Protein AF-A0A378QVP8-F1 (afdb_monomer)

Sequence (209 aa):
MTVQIIPVNDDKAPVFDHKGIFKKIALRSVLIPIPLALLIWLISGRREFFSWYFLFMFLVFVINTWLVKTKMILSKGRNMVQPIHDYYKQQIVAQVFHVDYESPGILIDDTAKKIAFTIDPERKPQYMICDYGDIQGWKLYQKDVIQRRDYHINFDTGRVTGGNYVEMTANAVTVFINYAPQPRHGFWVSHEHEAEMWSARLNSLLNGQ

Secondary structure (DSSP, 8-state):
---EEEE---TTS----HHHHHHHHHHHHHHTHHHHHHHHHHHTTTS-HHHHHHHHHHHHHHHHHHHHHHHHHHT-HHHHHHHHHHHHHHHHHTTT---SEEETTEEEETTTTEEEE-S-TT--SEEEEEEGGGEEEEEEE-S--EEEEEEEE-TTT--EEEEEEEEE---EEEEEES-TTS-EEEEE-SSHHHHHHHHHHHHHHHH--

Nearest PDB structures (foldseek):
  8jqh-assembly1_A  TM=7.204E-01  e=8.614E-01  Homo sapiens
  7qtt-assembly1_a  TM=3.387E-01  e=8.541E+00  Homo sapiens

Mean predicted aligned error: 13.13 Å

Structure (mmCIF, N/CA/C/O backbone):
data_AF-A0A378QVP8-F1
#
_entry.id   AF-A0A378QVP8-F1
#
loop_
_atom_site.group_PDB
_atom_site.id
_atom_site.type_symbol
_atom_site.label_atom_id
_atom_site.label_alt_id
_atom_site.label_comp_id
_atom_site.label_asym_id
_atom_site.label_entity_id
_atom_site.label_seq_id
_atom_site.pdbx_PDB_ins_code
_atom_site.Cartn_x
_atom_site.Cartn_y
_atom_site.Cartn_z
_atom_site.occupancy
_atom_site.B_iso_or_equiv
_atom_site.auth_seq_id
_atom_site.auth_comp_id
_atom_site.auth_asym_id
_atom_site.auth_atom_id
_atom_site.pdbx_PDB_model_num
ATOM 1 N N . MET A 1 1 ? -5.511 2.017 25.392 1.00 60.16 1 MET A N 1
ATOM 2 C 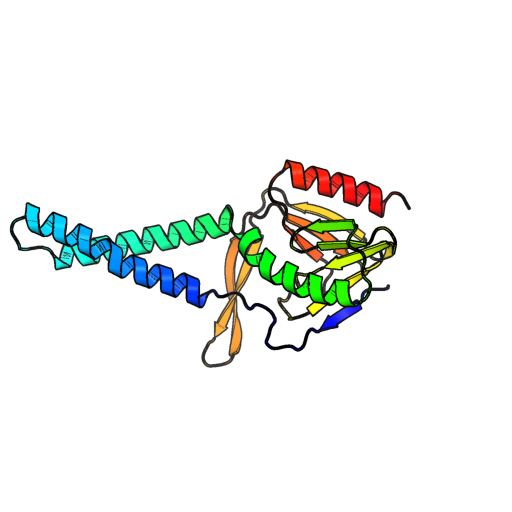CA . MET A 1 1 ? -4.436 1.888 24.397 1.00 60.16 1 MET A CA 1
ATOM 3 C C . MET A 1 1 ? -4.306 0.419 24.053 1.00 60.16 1 MET A C 1
ATOM 5 O O . MET A 1 1 ? -3.895 -0.355 24.909 1.00 60.16 1 MET A O 1
ATOM 9 N N . THR A 1 2 ? -4.757 0.038 22.864 1.00 82.06 2 THR A N 1
ATOM 10 C CA . THR A 1 2 ? -4.911 -1.361 22.411 1.00 82.06 2 THR A CA 1
ATOM 11 C C . THR A 1 2 ? -4.005 -1.715 21.237 1.00 82.06 2 THR A C 1
ATOM 13 O O . THR A 1 2 ? -4.115 -2.796 20.672 1.00 82.06 2 THR A O 1
ATOM 16 N N . VAL A 1 3 ? -3.084 -0.816 20.889 1.00 84.19 3 VAL A N 1
ATOM 17 C CA . VAL A 1 3 ? -2.156 -0.973 19.770 1.00 84.19 3 VAL A CA 1
ATOM 18 C C . VAL A 1 3 ? -1.289 -2.221 19.940 1.00 84.19 3 VAL A C 1
ATOM 20 O O . VAL A 1 3 ? -0.516 -2.339 20.891 1.00 84.19 3 VAL A O 1
ATOM 23 N N . GLN A 1 4 ? -1.399 -3.134 18.980 1.00 87.12 4 GLN A N 1
ATOM 24 C CA . GLN A 1 4 ? -0.616 -4.358 18.875 1.00 87.12 4 GLN A CA 1
ATOM 25 C C . GLN A 1 4 ? 0.319 -4.247 17.677 1.00 87.12 4 GLN A C 1
ATOM 27 O O . GLN A 1 4 ? -0.131 -3.996 16.561 1.00 87.12 4 GLN A O 1
ATOM 32 N N . ILE A 1 5 ? 1.615 -4.461 17.901 1.00 84.50 5 ILE A N 1
ATOM 33 C CA . ILE A 1 5 ? 2.611 -4.597 16.835 1.00 84.50 5 ILE A CA 1
ATOM 34 C C . ILE A 1 5 ? 2.982 -6.065 16.753 1.00 84.50 5 ILE A C 1
ATOM 36 O O . ILE A 1 5 ? 3.479 -6.635 17.726 1.00 84.50 5 ILE A O 1
ATOM 40 N N . ILE A 1 6 ? 2.747 -6.667 15.593 1.00 85.06 6 ILE A N 1
ATOM 41 C CA . ILE A 1 6 ? 2.990 -8.087 15.378 1.00 85.06 6 ILE A CA 1
ATOM 42 C C . ILE A 1 6 ? 4.153 -8.224 14.394 1.00 85.06 6 ILE A C 1
ATOM 44 O O . ILE A 1 6 ? 3.988 -7.927 13.205 1.00 85.06 6 ILE A O 1
ATOM 48 N N . PRO A 1 7 ? 5.346 -8.632 14.868 1.00 80.88 7 PRO A N 1
ATOM 49 C CA . PRO A 1 7 ? 6.468 -8.903 13.988 1.00 80.88 7 PRO A CA 1
ATOM 50 C C . PRO A 1 7 ? 6.195 -10.171 13.179 1.00 80.88 7 PRO A C 1
ATOM 52 O O . PRO A 1 7 ? 5.763 -11.194 13.710 1.00 80.88 7 PRO A O 1
ATOM 55 N N . VAL A 1 8 ? 6.488 -10.111 11.888 1.00 74.88 8 VAL A N 1
ATOM 56 C CA . VAL A 1 8 ? 6.428 -11.240 10.967 1.00 74.88 8 VAL A CA 1
ATOM 57 C C . VAL A 1 8 ? 7.854 -11.655 10.667 1.00 74.88 8 VAL A C 1
ATOM 59 O O . VAL A 1 8 ? 8.553 -11.044 9.868 1.00 74.88 8 VAL A O 1
ATOM 62 N N . ASN A 1 9 ? 8.303 -12.683 11.376 1.00 66.19 9 ASN A N 1
ATOM 63 C CA . ASN A 1 9 ? 9.681 -13.149 11.322 1.00 66.19 9 ASN A CA 1
ATOM 64 C C . ASN A 1 9 ? 9.826 -14.297 10.312 1.00 66.19 9 ASN A C 1
ATOM 66 O O . ASN A 1 9 ? 10.328 -15.369 10.646 1.00 66.19 9 ASN A O 1
ATOM 70 N N . ASP A 1 10 ? 9.308 -14.096 9.098 1.00 63.84 10 ASP A N 1
ATOM 71 C CA . ASP A 1 10 ? 9.524 -15.016 7.987 1.00 63.84 10 ASP A CA 1
ATOM 72 C C . ASP A 1 10 ? 10.343 -14.345 6.875 1.00 63.84 10 ASP A C 1
ATOM 74 O O . ASP A 1 10 ? 10.241 -13.146 6.618 1.00 63.84 10 ASP A O 1
ATOM 78 N N . ASP A 1 11 ? 11.170 -15.135 6.191 1.00 62.38 11 ASP A N 1
ATOM 79 C CA . ASP A 1 11 ? 11.955 -14.662 5.044 1.00 62.38 11 ASP A CA 1
ATOM 80 C C . ASP A 1 11 ? 11.090 -14.494 3.774 1.00 62.38 11 ASP A C 1
ATOM 82 O O . ASP A 1 11 ? 11.614 -14.337 2.669 1.00 62.38 11 ASP A O 1
ATOM 86 N N . LYS A 1 12 ? 9.756 -14.586 3.896 1.00 67.25 12 LYS A N 1
ATOM 87 C CA . LYS A 1 12 ? 8.806 -14.558 2.773 1.00 67.25 12 LYS A CA 1
ATOM 88 C C . LYS A 1 12 ? 8.182 -13.183 2.574 1.00 67.25 12 LYS A C 1
ATOM 90 O O . LYS A 1 12 ? 7.571 -12.965 1.526 1.00 67.25 12 LYS A O 1
ATOM 95 N N . ALA A 1 13 ? 8.338 -12.265 3.530 1.00 62.16 13 ALA A N 1
ATOM 96 C CA . ALA A 1 13 ? 7.896 -10.889 3.379 1.00 62.16 13 ALA A CA 1
ATOM 97 C C . ALA A 1 13 ? 8.503 -10.277 2.096 1.00 62.16 13 ALA A C 1
ATOM 99 O O . ALA A 1 13 ? 9.729 -10.254 1.934 1.00 62.16 13 ALA A O 1
ATOM 100 N N . PRO A 1 14 ? 7.678 -9.784 1.153 1.00 60.91 14 PRO A N 1
ATOM 101 C CA . PRO A 1 14 ? 8.186 -9.240 -0.096 1.00 60.91 14 PRO A CA 1
ATOM 102 C C . PRO A 1 14 ? 9.022 -7.985 0.177 1.00 60.91 14 PRO A C 1
ATOM 104 O O . PRO A 1 14 ? 8.514 -6.935 0.570 1.00 60.91 14 PRO A O 1
ATOM 107 N N . VAL A 1 15 ? 10.329 -8.091 -0.056 1.00 58.62 15 VAL A N 1
ATOM 108 C CA . VAL A 1 15 ? 11.259 -6.960 -0.001 1.00 58.62 15 VAL A CA 1
ATOM 109 C C . VAL A 1 15 ? 11.152 -6.166 -1.302 1.00 58.62 15 VAL A C 1
ATOM 111 O O . VAL A 1 15 ? 11.051 -6.738 -2.388 1.00 58.62 15 VAL A O 1
ATOM 114 N N . PHE A 1 16 ? 11.202 -4.835 -1.214 1.00 55.12 16 PHE A N 1
ATOM 115 C CA . PHE A 1 16 ? 11.226 -3.973 -2.396 1.00 55.12 16 PHE A CA 1
ATOM 116 C C . PHE A 1 16 ? 12.386 -4.353 -3.337 1.00 55.12 16 PHE A C 1
ATOM 118 O O . PHE A 1 16 ? 13.555 -4.088 -3.044 1.00 55.12 16 PHE A O 1
ATOM 125 N N . ASP A 1 17 ? 12.068 -4.920 -4.505 1.00 51.78 17 ASP A N 1
ATOM 126 C CA . ASP A 1 17 ? 13.061 -5.289 -5.519 1.00 51.78 17 ASP A CA 1
ATOM 127 C C . ASP A 1 17 ? 13.509 -4.073 -6.348 1.00 51.78 17 ASP A C 1
ATOM 129 O O . ASP A 1 17 ? 13.210 -3.912 -7.537 1.00 51.78 17 ASP A O 1
ATOM 133 N N . HIS A 1 18 ? 14.261 -3.177 -5.710 1.00 52.06 18 HIS A N 1
ATOM 134 C CA . HIS A 1 18 ? 14.921 -2.075 -6.408 1.00 52.06 18 HIS A CA 1
ATOM 135 C C . HIS A 1 18 ? 15.972 -2.594 -7.408 1.00 52.06 18 HIS A C 1
ATOM 137 O O . HIS A 1 18 ? 16.171 -1.998 -8.471 1.00 52.06 18 HIS A O 1
ATOM 143 N N . LYS A 1 19 ? 16.610 -3.735 -7.113 1.00 51.62 19 LYS A N 1
ATOM 144 C CA . LYS A 1 19 ? 17.687 -4.315 -7.931 1.00 51.62 19 LYS A CA 1
ATOM 145 C C . LYS A 1 19 ? 17.174 -4.813 -9.286 1.00 51.62 19 LYS A C 1
ATOM 147 O O . LYS A 1 19 ? 17.797 -4.533 -10.312 1.00 51.62 19 LYS A O 1
ATOM 152 N N . GLY A 1 20 ? 16.024 -5.480 -9.332 1.00 55.19 20 GLY A N 1
ATOM 153 C CA . GLY A 1 20 ? 15.414 -5.978 -10.564 1.00 55.19 20 GLY A CA 1
ATOM 154 C C . GLY A 1 20 ? 14.944 -4.866 -11.500 1.00 55.19 20 GLY A C 1
ATOM 155 O O . GLY A 1 20 ? 15.066 -4.990 -12.722 1.00 55.19 20 GLY A O 1
ATOM 156 N N . ILE A 1 21 ? 14.474 -3.740 -10.952 1.00 58.53 21 ILE A N 1
ATOM 157 C CA . ILE A 1 21 ? 14.082 -2.565 -11.745 1.00 58.53 21 ILE A CA 1
ATOM 158 C C . ILE A 1 21 ? 15.311 -1.937 -12.414 1.00 58.53 21 ILE A C 1
ATOM 160 O O . ILE A 1 21 ? 15.298 -1.734 -13.630 1.00 58.53 21 ILE A O 1
ATOM 164 N N . PHE A 1 22 ? 16.394 -1.702 -11.665 1.00 59.22 22 PHE A N 1
ATOM 165 C CA . PHE A 1 22 ? 17.639 -1.166 -12.227 1.00 59.22 22 PHE A CA 1
ATOM 166 C C . PHE A 1 22 ? 18.290 -2.117 -13.232 1.00 59.22 22 PHE A C 1
ATOM 168 O O . PHE A 1 22 ? 18.734 -1.666 -14.286 1.00 59.22 22 PHE A O 1
ATOM 175 N N . LYS A 1 23 ? 18.262 -3.433 -12.984 1.00 67.00 23 LYS A N 1
ATOM 176 C CA . LYS A 1 23 ? 18.751 -4.438 -13.940 1.00 67.00 23 LYS A CA 1
ATOM 177 C C . LYS A 1 23 ? 17.984 -4.386 -15.265 1.00 67.00 23 LYS A C 1
ATOM 179 O O . LYS A 1 23 ? 18.596 -4.430 -16.329 1.00 67.00 23 LYS A O 1
ATOM 184 N N . LYS A 1 24 ? 16.654 -4.239 -15.221 1.00 70.94 24 LYS A N 1
ATOM 185 C CA . LYS A 1 24 ? 15.821 -4.082 -16.429 1.00 70.94 24 LYS A CA 1
ATOM 186 C C . LYS A 1 24 ? 16.104 -2.770 -17.165 1.00 70.94 24 LYS A C 1
ATOM 188 O O . LYS A 1 24 ? 16.084 -2.764 -18.393 1.00 70.94 24 LYS A O 1
ATOM 193 N N . ILE A 1 25 ? 16.364 -1.678 -16.442 1.00 68.81 25 ILE A N 1
ATOM 194 C CA . ILE A 1 25 ? 16.729 -0.381 -17.035 1.00 68.81 25 ILE A CA 1
ATOM 195 C C . ILE A 1 25 ? 18.088 -0.481 -17.721 1.00 68.81 25 ILE A C 1
ATOM 197 O O . ILE A 1 25 ? 18.176 -0.163 -18.900 1.00 68.81 25 ILE A O 1
ATOM 201 N N . ALA A 1 26 ? 19.107 -0.991 -17.026 1.00 71.75 26 ALA A N 1
ATOM 202 C CA . ALA A 1 26 ? 20.444 -1.182 -17.579 1.00 71.75 26 ALA A CA 1
ATOM 203 C C . ALA A 1 26 ? 20.406 -2.054 -18.842 1.00 71.75 26 ALA A C 1
ATOM 205 O O . ALA A 1 26 ? 20.958 -1.677 -19.871 1.00 71.75 26 ALA A O 1
ATOM 206 N N . LEU A 1 27 ? 19.664 -3.166 -18.806 1.00 79.81 27 LEU A N 1
ATOM 207 C CA . LEU A 1 27 ? 19.506 -4.047 -19.960 1.00 79.81 27 LEU A CA 1
ATOM 208 C C . LEU A 1 27 ? 18.839 -3.336 -21.151 1.00 79.81 27 LEU A C 1
ATOM 210 O O . LEU A 1 27 ? 19.317 -3.435 -22.276 1.00 79.81 27 LEU A O 1
ATOM 214 N N . ARG A 1 28 ? 17.757 -2.580 -20.922 1.00 77.81 28 ARG A N 1
ATOM 215 C CA . ARG A 1 28 ? 17.080 -1.808 -21.983 1.00 77.81 28 ARG A CA 1
ATOM 216 C C . ARG A 1 28 ? 17.959 -0.697 -22.544 1.00 77.81 28 ARG A C 1
ATOM 218 O O . ARG A 1 28 ? 17.954 -0.479 -23.751 1.00 77.81 28 ARG A O 1
ATOM 225 N N . SER A 1 29 ? 18.716 -0.028 -21.681 1.00 78.44 29 SER A N 1
ATOM 226 C CA . SER A 1 29 ? 19.667 1.012 -22.063 1.00 78.44 29 SER A CA 1
ATOM 227 C C . SER A 1 29 ? 20.832 0.489 -22.888 1.00 78.44 29 SER A C 1
ATOM 229 O O . SER A 1 29 ? 21.418 1.280 -23.605 1.00 78.44 29 SER A O 1
ATOM 231 N N . VAL A 1 30 ? 21.134 -0.809 -22.838 1.00 80.88 30 VAL A N 1
ATOM 232 C CA . VAL A 1 30 ? 22.136 -1.449 -23.704 1.00 80.88 30 VAL A CA 1
ATOM 233 C C . VAL A 1 30 ? 21.505 -1.997 -24.986 1.00 80.88 30 VAL A C 1
ATOM 235 O O . VAL A 1 30 ? 22.076 -1.843 -26.058 1.00 80.88 30 VAL A O 1
ATOM 238 N N . LEU A 1 31 ? 20.314 -2.603 -24.912 1.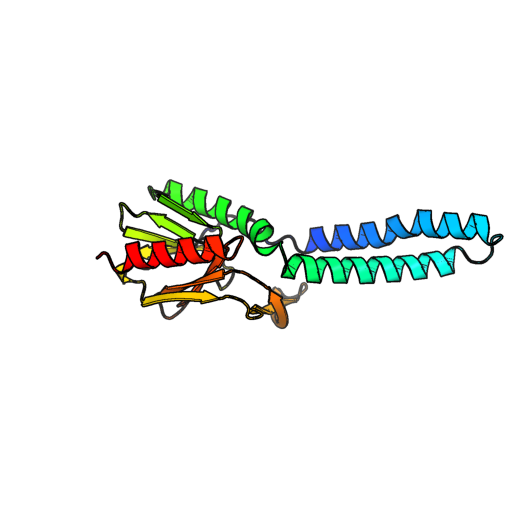00 83.69 31 LEU A N 1
ATOM 239 C CA . LEU A 1 31 ? 19.700 -3.291 -26.056 1.00 83.69 31 LEU A CA 1
ATOM 240 C C . LEU A 1 31 ? 19.011 -2.359 -27.063 1.00 83.69 31 LEU A C 1
ATOM 242 O O . LEU A 1 31 ? 19.109 -2.592 -28.263 1.00 83.69 31 LEU A O 1
ATOM 246 N N . ILE A 1 32 ? 18.310 -1.317 -26.603 1.00 83.50 32 ILE A N 1
ATOM 247 C CA . ILE A 1 32 ? 17.561 -0.391 -27.478 1.00 83.50 32 ILE A CA 1
ATOM 248 C C . ILE A 1 32 ? 18.483 0.438 -28.396 1.00 83.50 32 ILE A C 1
ATOM 250 O O . ILE A 1 32 ? 18.130 0.628 -29.558 1.00 83.50 32 ILE A O 1
ATOM 254 N N . PRO A 1 33 ? 19.661 0.911 -27.950 1.00 85.81 33 PRO A N 1
ATOM 255 C CA . PRO A 1 33 ? 20.583 1.651 -28.815 1.00 85.81 33 PRO A CA 1
ATOM 256 C C . PRO A 1 33 ? 21.142 0.861 -29.997 1.00 85.81 33 PRO A C 1
ATOM 258 O O . PRO A 1 33 ? 21.506 1.472 -30.996 1.00 85.81 33 PRO A O 1
ATOM 261 N N . ILE A 1 34 ? 21.226 -0.471 -29.905 1.00 82.94 34 ILE A N 1
ATOM 262 C CA . ILE A 1 34 ? 21.826 -1.327 -30.942 1.00 82.94 34 ILE A CA 1
ATOM 263 C C . ILE A 1 34 ? 21.115 -1.165 -32.299 1.00 82.94 34 ILE A C 1
ATOM 265 O O . ILE A 1 34 ? 21.782 -0.786 -33.263 1.00 82.94 34 ILE A O 1
ATOM 269 N N . PRO A 1 35 ? 19.788 -1.386 -32.422 1.00 85.62 35 PRO A N 1
ATOM 270 C CA . PRO A 1 35 ? 19.087 -1.200 -33.693 1.00 85.62 35 PRO A CA 1
ATOM 271 C C . PRO A 1 35 ? 19.096 0.257 -34.180 1.00 85.62 35 PRO A C 1
ATOM 273 O O . PRO A 1 35 ? 19.187 0.486 -35.384 1.00 85.62 35 PRO A O 1
ATOM 276 N N . LEU A 1 36 ? 19.059 1.245 -33.275 1.00 83.56 36 LEU A N 1
ATOM 277 C CA . LEU A 1 36 ? 19.150 2.665 -33.644 1.00 83.56 36 LEU A CA 1
ATOM 278 C C . LEU A 1 36 ? 20.520 3.022 -34.238 1.00 83.56 36 LEU A C 1
ATOM 280 O O . LEU A 1 36 ? 20.595 3.693 -35.266 1.00 83.56 36 LEU A O 1
ATOM 284 N N . ALA A 1 37 ? 21.603 2.544 -33.627 1.00 83.12 37 ALA A N 1
ATOM 285 C CA . ALA A 1 37 ? 22.956 2.757 -34.125 1.00 83.12 37 ALA A CA 1
ATOM 286 C C . ALA A 1 37 ? 23.202 2.019 -35.452 1.00 83.12 37 ALA A C 1
ATOM 288 O O . ALA A 1 37 ? 23.873 2.556 -36.332 1.00 83.12 37 ALA A O 1
ATOM 289 N N . LEU A 1 38 ? 22.622 0.823 -35.629 1.00 84.69 38 LEU A N 1
ATOM 290 C CA . LEU A 1 38 ? 22.678 0.079 -36.893 1.00 84.69 38 LEU A CA 1
ATOM 291 C C . LEU A 1 38 ? 21.960 0.822 -38.028 1.00 84.69 38 LEU A C 1
ATOM 293 O O . LEU A 1 38 ? 22.501 0.904 -39.128 1.00 84.69 38 LEU A O 1
ATOM 297 N N . LEU A 1 39 ? 20.784 1.404 -37.766 1.00 85.19 39 LEU A N 1
ATOM 298 C CA . LEU A 1 39 ? 20.052 2.213 -38.748 1.00 85.19 39 LEU A CA 1
ATOM 299 C C . LEU A 1 39 ? 20.865 3.427 -39.212 1.00 85.19 39 LEU A C 1
ATOM 301 O O . LEU A 1 39 ? 20.986 3.656 -40.412 1.00 85.19 39 LEU A O 1
ATOM 305 N N . ILE A 1 40 ? 21.473 4.170 -38.283 1.00 81.69 40 ILE A N 1
ATOM 306 C CA . ILE A 1 40 ? 22.327 5.312 -38.641 1.00 81.69 40 ILE A CA 1
ATOM 307 C C . ILE A 1 40 ? 23.567 4.852 -39.401 1.00 81.69 40 ILE A C 1
ATOM 309 O O . ILE A 1 40 ? 23.952 5.470 -40.387 1.00 81.69 40 ILE A O 1
ATOM 313 N N . TRP A 1 41 ? 24.182 3.744 -38.997 1.00 81.62 41 TRP A N 1
ATOM 314 C CA . TRP A 1 41 ? 25.349 3.211 -39.693 1.00 81.62 41 TRP A CA 1
ATOM 315 C C . TRP A 1 41 ? 25.060 2.836 -41.155 1.00 81.62 41 TRP A C 1
ATOM 317 O O . TRP A 1 41 ? 25.906 3.086 -42.019 1.00 81.62 41 TRP A O 1
ATOM 327 N N . LEU A 1 42 ? 23.868 2.293 -41.436 1.00 82.19 42 LEU A N 1
ATOM 328 C CA . LEU A 1 42 ? 23.410 1.976 -42.793 1.00 82.19 42 LEU A CA 1
ATOM 329 C C . LEU A 1 42 ? 23.207 3.230 -43.656 1.00 82.19 42 LEU A C 1
ATOM 331 O O . LEU A 1 42 ? 23.493 3.192 -44.849 1.00 82.19 42 LEU A O 1
ATOM 335 N N . ILE A 1 43 ? 22.745 4.332 -43.060 1.00 81.88 43 ILE A N 1
ATOM 336 C CA . ILE A 1 43 ? 22.458 5.591 -43.767 1.00 81.88 43 ILE A CA 1
ATOM 337 C C . ILE A 1 43 ? 23.733 6.434 -43.955 1.00 81.88 43 ILE A C 1
ATOM 339 O O . ILE A 1 43 ? 23.936 7.025 -45.011 1.00 81.88 43 ILE A O 1
ATOM 343 N N . SER A 1 44 ? 24.620 6.465 -42.957 1.00 72.19 44 SER A N 1
ATOM 344 C CA . SER A 1 44 ? 25.735 7.424 -42.864 1.00 72.19 44 SER A CA 1
ATOM 345 C C . SER A 1 44 ? 27.082 6.911 -43.389 1.00 72.19 44 SER A C 1
ATOM 347 O O . SER A 1 44 ? 28.111 7.551 -43.181 1.00 72.19 44 SER A O 1
ATOM 349 N N . GLY A 1 45 ? 27.135 5.750 -44.048 1.00 63.66 45 GLY A N 1
ATOM 350 C CA . GLY A 1 45 ? 28.353 5.328 -44.754 1.00 63.66 45 GLY A CA 1
ATOM 351 C C . GLY A 1 45 ? 29.525 4.928 -43.843 1.00 63.66 45 GLY A C 1
ATOM 352 O O . GLY A 1 45 ? 30.679 5.258 -44.107 1.00 63.66 45 GLY A O 1
ATOM 353 N N . ARG A 1 46 ? 29.231 4.132 -42.808 1.00 65.00 46 ARG A N 1
ATOM 354 C CA . ARG A 1 46 ? 30.161 3.275 -42.041 1.00 65.00 46 ARG A CA 1
ATOM 355 C C . ARG A 1 46 ? 31.039 3.855 -40.922 1.00 65.00 46 ARG A C 1
ATOM 357 O O . ARG A 1 46 ? 31.587 3.044 -40.175 1.00 65.00 46 ARG A O 1
ATOM 364 N N . ARG A 1 47 ? 31.182 5.172 -40.731 1.00 64.38 47 ARG A N 1
ATOM 365 C CA . ARG A 1 47 ? 32.217 5.701 -39.804 1.00 64.38 47 ARG A CA 1
ATOM 366 C C . ARG A 1 47 ? 31.820 5.994 -38.354 1.00 64.38 47 ARG A C 1
ATOM 368 O O . ARG A 1 47 ? 32.714 6.235 -37.554 1.00 64.38 47 ARG A O 1
ATOM 375 N N . GLU A 1 48 ? 30.545 5.905 -37.970 1.00 72.50 48 GLU A N 1
ATOM 376 C CA . GLU A 1 48 ? 30.118 6.463 -36.669 1.00 72.50 48 GLU A CA 1
ATOM 377 C C . GLU A 1 48 ? 29.270 5.539 -35.779 1.00 72.50 48 GLU A C 1
ATOM 379 O O . GLU A 1 48 ? 28.667 6.006 -34.815 1.00 72.50 48 GLU A O 1
ATOM 384 N N . PHE A 1 49 ? 29.238 4.226 -36.045 1.00 78.31 49 PHE A N 1
ATOM 385 C CA . PHE A 1 49 ? 28.398 3.286 -35.281 1.00 78.31 49 PHE A CA 1
ATOM 386 C C . PHE A 1 49 ? 28.579 3.422 -33.762 1.00 78.31 49 PHE A C 1
ATOM 388 O O . PHE A 1 49 ? 27.603 3.588 -33.036 1.00 78.31 49 PHE A O 1
ATOM 395 N N . PHE A 1 50 ? 29.827 3.394 -33.284 1.00 80.56 50 PHE A N 1
ATOM 396 C CA . PHE A 1 50 ? 30.115 3.440 -31.852 1.00 80.56 50 PHE A CA 1
ATOM 397 C C . PHE A 1 50 ? 29.744 4.787 -31.220 1.00 80.56 50 PHE A C 1
ATOM 399 O O . PHE A 1 50 ? 29.153 4.796 -30.144 1.00 80.56 50 PHE A O 1
ATOM 406 N N . SER A 1 51 ? 30.009 5.913 -31.891 1.00 83.44 51 SER A N 1
ATOM 407 C CA . SER A 1 51 ? 29.646 7.245 -31.384 1.00 83.44 51 SER A CA 1
ATOM 408 C C . SER A 1 51 ? 28.133 7.397 -31.221 1.00 83.44 51 SER A C 1
ATOM 410 O O . SER A 1 51 ? 27.664 7.804 -30.158 1.00 83.44 51 SER A O 1
ATOM 412 N N . TRP A 1 52 ? 27.357 6.994 -32.231 1.00 82.50 52 TRP A N 1
ATOM 413 C CA . TRP A 1 52 ? 25.894 7.022 -32.159 1.00 82.50 52 TRP A CA 1
ATOM 414 C C . TRP A 1 52 ? 25.344 6.013 -31.154 1.00 82.50 52 TRP A C 1
ATOM 416 O O . TRP A 1 52 ? 24.407 6.326 -30.424 1.00 82.50 52 TRP A O 1
ATOM 426 N N . TYR A 1 53 ? 25.957 4.833 -31.046 1.00 85.19 53 TYR A N 1
ATOM 427 C CA . TYR A 1 53 ? 25.598 3.840 -30.038 1.00 85.19 53 TYR A CA 1
ATOM 428 C C . TYR A 1 53 ? 25.752 4.385 -28.613 1.00 85.19 53 TYR A C 1
ATOM 430 O O . TYR A 1 53 ? 24.799 4.312 -27.840 1.00 85.19 53 TYR A O 1
ATOM 438 N N . PHE A 1 54 ? 26.900 4.977 -28.263 1.00 85.56 54 PHE A N 1
ATOM 439 C CA . PHE A 1 54 ? 27.108 5.547 -26.927 1.00 85.56 54 PHE A CA 1
ATOM 440 C C . PHE A 1 54 ? 26.188 6.742 -26.655 1.00 85.56 54 PHE A C 1
ATOM 442 O O . PHE A 1 54 ? 25.659 6.860 -25.547 1.00 85.56 54 PHE A O 1
ATOM 449 N N . LEU A 1 55 ? 25.927 7.581 -27.663 1.00 86.31 55 LEU A N 1
ATOM 450 C CA . LEU A 1 55 ? 24.972 8.685 -27.555 1.00 86.31 55 LEU A CA 1
ATOM 451 C C . LEU A 1 55 ? 23.552 8.176 -27.263 1.00 86.31 55 LEU A C 1
ATOM 453 O O . LEU A 1 55 ? 22.898 8.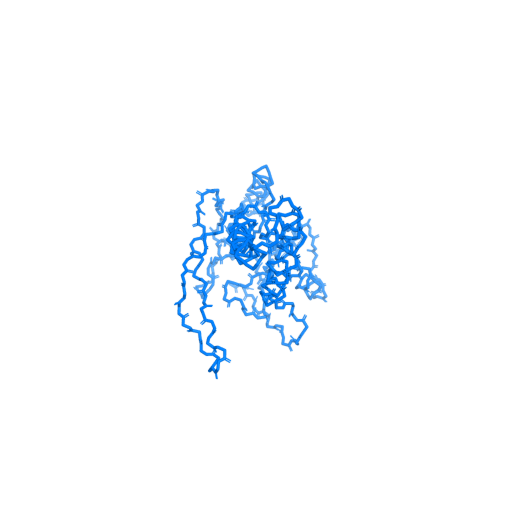656 -26.337 1.00 86.31 55 LEU A O 1
ATOM 457 N N . PHE A 1 56 ? 23.082 7.171 -28.005 1.00 85.81 56 PHE A N 1
ATOM 458 C CA . PHE A 1 56 ? 21.776 6.558 -27.771 1.00 85.81 56 PHE A CA 1
ATOM 459 C C . PHE A 1 56 ? 21.714 5.799 -26.451 1.00 85.81 56 PHE A C 1
ATOM 461 O O . PHE A 1 56 ? 20.694 5.865 -25.772 1.00 85.81 56 PHE A O 1
ATOM 468 N N . MET A 1 57 ? 22.790 5.126 -26.046 1.00 85.75 57 MET A N 1
ATOM 469 C CA . MET A 1 57 ? 22.884 4.475 -24.739 1.00 85.75 57 MET A CA 1
ATOM 470 C C . MET A 1 57 ? 22.689 5.492 -23.615 1.00 85.75 57 MET A C 1
ATOM 472 O O . MET A 1 57 ? 21.879 5.265 -22.714 1.00 85.75 57 MET A O 1
ATOM 476 N N . PHE A 1 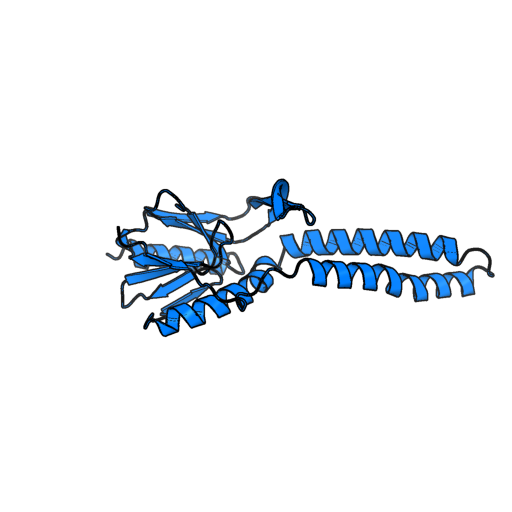58 ? 23.362 6.641 -23.705 1.00 84.69 58 PHE A N 1
ATOM 477 C CA . PHE A 1 58 ? 23.213 7.730 -22.747 1.00 84.69 58 PHE A CA 1
ATOM 478 C C . PHE A 1 58 ? 21.797 8.324 -22.767 1.00 84.69 58 PHE A C 1
ATOM 480 O O . PHE A 1 58 ? 21.162 8.417 -21.719 1.00 84.69 58 PHE A O 1
ATOM 487 N N . LEU A 1 59 ? 21.250 8.646 -23.943 1.00 85.06 59 LEU A N 1
ATOM 488 C CA . LEU A 1 59 ? 19.889 9.181 -24.090 1.00 85.06 59 LEU A CA 1
ATOM 489 C C . LEU A 1 59 ? 18.825 8.225 -23.545 1.00 85.06 59 LEU A C 1
ATOM 491 O O . LEU A 1 59 ? 17.975 8.629 -22.756 1.00 85.06 59 LEU A O 1
ATOM 495 N N . VAL A 1 60 ? 18.883 6.945 -23.915 1.00 83.12 60 VAL A N 1
ATOM 496 C CA . VAL A 1 60 ? 17.945 5.921 -23.440 1.00 83.12 60 VAL A CA 1
ATOM 497 C C . VAL A 1 60 ? 18.093 5.719 -21.931 1.00 83.12 60 VAL A C 1
ATOM 499 O O . VAL A 1 60 ? 17.093 5.526 -21.245 1.00 83.12 60 VAL A O 1
ATOM 502 N N . PHE A 1 61 ? 19.309 5.787 -21.383 1.00 79.81 61 PHE A N 1
ATOM 503 C CA . PHE A 1 61 ? 19.537 5.745 -19.938 1.00 79.81 61 PHE A CA 1
ATOM 504 C C . PHE A 1 61 ? 18.936 6.952 -19.211 1.00 79.81 61 PHE A C 1
ATOM 506 O O . PHE A 1 61 ? 18.193 6.762 -18.247 1.00 79.81 61 PHE A O 1
ATOM 513 N N . VAL A 1 62 ? 19.172 8.176 -19.686 1.00 80.19 62 VAL A N 1
ATOM 514 C CA . VAL A 1 62 ? 18.598 9.400 -19.101 1.00 80.19 62 VAL A CA 1
ATOM 515 C C . VAL A 1 62 ? 17.071 9.389 -19.203 1.00 80.19 62 VAL A C 1
ATOM 517 O O . VAL A 1 62 ? 16.387 9.623 -18.211 1.00 80.19 62 VAL A O 1
ATOM 520 N N . ILE A 1 63 ? 16.512 9.029 -20.360 1.00 80.06 63 ILE A N 1
ATOM 521 C CA . ILE A 1 63 ? 15.058 8.956 -20.552 1.00 80.06 63 ILE A CA 1
ATOM 522 C C . ILE A 1 63 ? 14.452 7.863 -19.671 1.00 80.06 63 ILE A C 1
ATOM 524 O O . ILE A 1 63 ? 13.448 8.110 -19.014 1.00 80.06 63 ILE A O 1
ATOM 528 N N . ASN A 1 64 ? 15.043 6.666 -19.596 1.00 69.69 64 ASN A N 1
ATOM 529 C CA . ASN A 1 64 ? 14.508 5.596 -18.750 1.00 69.69 64 ASN A CA 1
ATOM 530 C C . ASN A 1 64 ? 14.624 5.917 -17.258 1.00 69.69 64 ASN A C 1
ATOM 532 O O . ASN A 1 64 ? 13.692 5.625 -16.513 1.00 69.69 64 ASN A O 1
ATOM 536 N N . THR A 1 65 ? 15.729 6.514 -16.808 1.00 68.12 65 THR A N 1
ATOM 537 C CA . THR A 1 65 ? 15.882 6.935 -15.406 1.00 68.12 65 THR A CA 1
ATOM 538 C C . THR A 1 65 ? 14.898 8.051 -15.063 1.00 68.12 65 THR A C 1
ATOM 540 O O . THR A 1 65 ? 14.227 7.972 -14.033 1.00 68.12 65 THR A O 1
ATOM 543 N N . TRP A 1 66 ? 14.704 9.021 -15.960 1.00 67.19 66 TRP A N 1
ATOM 544 C CA . TRP A 1 66 ? 13.705 10.078 -15.811 1.00 67.19 66 TRP A CA 1
ATOM 545 C C . TRP A 1 66 ? 12.265 9.541 -15.849 1.00 67.19 66 TRP A C 1
ATOM 547 O O . TRP A 1 66 ? 11.458 9.891 -14.991 1.00 67.19 66 TRP A O 1
ATOM 557 N N . LEU A 1 67 ? 11.940 8.616 -16.758 1.00 62.91 67 LEU A N 1
ATOM 558 C CA . LEU A 1 67 ? 10.643 7.930 -16.830 1.00 62.91 67 LEU A CA 1
ATOM 559 C C . LEU A 1 67 ? 10.372 7.056 -15.607 1.00 62.91 67 LEU A C 1
ATOM 561 O O . LEU A 1 67 ? 9.226 6.886 -15.209 1.00 62.91 67 LEU A O 1
ATOM 565 N N . VAL A 1 68 ? 11.398 6.458 -15.008 1.00 57.75 68 VAL A N 1
ATOM 566 C CA . VAL A 1 68 ? 11.254 5.657 -13.788 1.00 57.75 68 VAL A CA 1
ATOM 567 C C . VAL A 1 68 ? 11.042 6.562 -12.586 1.00 57.75 68 VAL A C 1
ATOM 569 O O . VAL A 1 68 ? 10.155 6.271 -11.787 1.00 57.75 68 VAL A O 1
ATOM 572 N N . LYS A 1 69 ? 11.769 7.682 -12.504 1.00 53.78 69 LYS A N 1
ATOM 573 C CA . LYS A 1 69 ? 11.557 8.716 -11.486 1.00 53.78 69 LYS A CA 1
ATOM 574 C C . LYS A 1 69 ? 10.135 9.281 -11.583 1.00 53.78 69 LYS A C 1
ATOM 576 O O . LYS A 1 69 ? 9.396 9.232 -10.611 1.00 53.78 69 LYS A O 1
ATOM 581 N N . THR A 1 70 ? 9.694 9.680 -12.775 1.00 46.84 70 THR A N 1
ATOM 582 C CA . THR A 1 70 ? 8.330 10.194 -13.015 1.00 46.84 70 THR A CA 1
ATOM 583 C C . THR A 1 70 ? 7.241 9.125 -12.867 1.00 46.84 70 THR A C 1
ATOM 585 O O . THR A 1 70 ? 6.183 9.414 -12.324 1.00 46.84 70 THR A O 1
ATOM 588 N N . LYS A 1 71 ? 7.465 7.858 -13.251 1.00 44.50 71 LYS A N 1
ATOM 589 C CA . LYS A 1 71 ? 6.496 6.768 -12.993 1.00 44.50 71 LYS A CA 1
ATOM 590 C C . LYS A 1 71 ? 6.407 6.376 -11.518 1.00 44.50 71 LYS A C 1
ATOM 592 O O . LYS A 1 71 ? 5.327 5.977 -11.086 1.00 44.50 71 LYS A O 1
ATOM 597 N N . MET A 1 72 ? 7.503 6.461 -10.757 1.00 45.81 72 MET A N 1
ATOM 598 C CA . MET A 1 72 ? 7.454 6.337 -9.294 1.00 45.81 72 MET A CA 1
ATOM 599 C C . MET A 1 72 ? 6.609 7.453 -8.678 1.00 45.81 72 MET A C 1
ATOM 601 O O . MET A 1 72 ? 5.811 7.171 -7.792 1.00 45.81 72 MET A O 1
ATOM 605 N N . ILE A 1 73 ? 6.734 8.668 -9.212 1.00 46.66 73 ILE A N 1
ATOM 606 C CA . ILE A 1 73 ? 5.973 9.856 -8.812 1.00 46.66 73 ILE A CA 1
ATOM 607 C C . ILE A 1 73 ? 4.474 9.719 -9.156 1.00 46.66 73 ILE A C 1
ATOM 609 O O . ILE A 1 73 ? 3.650 10.011 -8.306 1.00 46.66 73 ILE A O 1
ATOM 613 N N . LEU A 1 74 ? 4.102 9.240 -10.354 1.00 39.38 74 LEU A N 1
ATOM 614 C CA . LEU A 1 74 ? 2.724 9.363 -10.875 1.00 39.38 74 LEU A CA 1
ATOM 615 C C . LEU A 1 74 ? 1.806 8.131 -10.763 1.00 39.38 74 LEU A C 1
ATOM 617 O O . LEU A 1 74 ? 0.598 8.293 -10.882 1.00 39.38 74 LEU A O 1
ATOM 621 N N . SER A 1 75 ? 2.305 6.894 -10.625 1.00 41.38 75 SER A N 1
ATOM 622 C CA . SER A 1 75 ? 1.396 5.720 -10.704 1.00 41.38 75 SER A CA 1
ATOM 623 C C . SER A 1 75 ? 1.879 4.412 -10.073 1.00 41.38 75 SER A C 1
ATOM 625 O O . SER A 1 75 ? 1.175 3.406 -10.145 1.00 41.38 75 SER A O 1
ATOM 627 N N . LYS A 1 76 ? 3.068 4.367 -9.461 1.00 46.91 76 LYS A N 1
ATOM 628 C CA . LYS A 1 76 ? 3.650 3.094 -8.992 1.00 46.91 76 LYS A CA 1
ATOM 629 C C . LYS A 1 76 ? 3.697 2.891 -7.484 1.00 46.91 76 LYS A C 1
ATOM 631 O O . LYS A 1 76 ? 4.080 1.800 -7.080 1.00 46.91 76 LYS A O 1
ATOM 636 N N . GLY A 1 77 ? 3.256 3.851 -6.670 1.00 53.12 77 GLY A N 1
ATOM 637 C CA . GLY A 1 77 ? 3.113 3.633 -5.226 1.00 53.12 77 GLY A CA 1
ATOM 638 C C . GLY A 1 77 ? 2.205 2.437 -4.928 1.00 53.12 77 GLY A C 1
ATOM 639 O O . GLY A 1 77 ? 2.649 1.482 -4.298 1.00 53.12 77 GLY A O 1
ATOM 640 N N . ARG A 1 78 ? 0.999 2.406 -5.518 1.00 56.44 78 ARG A N 1
ATOM 641 C CA . ARG A 1 78 ? 0.053 1.284 -5.378 1.00 56.44 78 ARG A CA 1
ATOM 642 C C . ARG A 1 78 ? 0.646 -0.058 -5.793 1.00 56.44 78 ARG A C 1
ATOM 644 O O . ARG A 1 78 ? 0.678 -0.975 -4.991 1.00 56.44 78 ARG A O 1
ATOM 651 N N . ASN A 1 79 ? 1.164 -0.169 -7.017 1.00 59.25 79 ASN A N 1
ATOM 652 C CA . ASN A 1 79 ? 1.680 -1.440 -7.548 1.00 59.25 79 ASN A CA 1
ATOM 653 C C . ASN A 1 79 ? 2.904 -1.967 -6.786 1.00 59.25 79 ASN A C 1
ATOM 655 O O . ASN A 1 79 ? 3.198 -3.155 -6.853 1.00 59.25 79 ASN A O 1
ATOM 659 N N . MET A 1 80 ? 3.639 -1.092 -6.096 1.00 61.19 80 MET A N 1
ATOM 660 C CA . MET A 1 80 ? 4.760 -1.487 -5.241 1.00 61.19 80 MET A CA 1
ATOM 661 C C . MET A 1 80 ? 4.307 -1.893 -3.837 1.00 61.19 80 MET A C 1
ATOM 663 O O . MET A 1 80 ? 4.937 -2.740 -3.216 1.00 61.19 80 MET A O 1
ATOM 667 N N . VAL A 1 81 ? 3.233 -1.285 -3.338 1.00 66.19 81 VAL A N 1
ATOM 668 C CA . VAL A 1 81 ? 2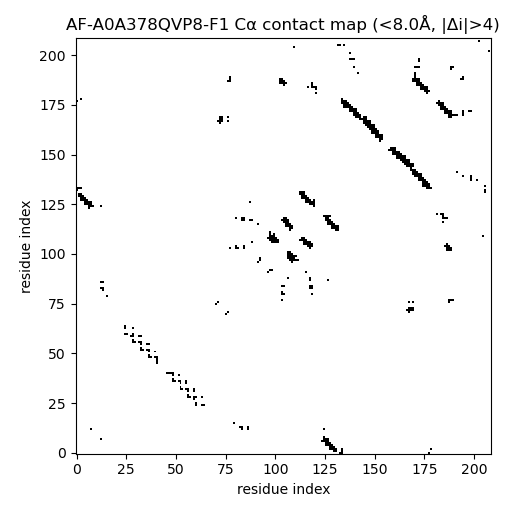.692 -1.521 -1.997 1.00 66.19 81 VAL A CA 1
ATOM 669 C C . VAL A 1 81 ? 1.719 -2.700 -1.970 1.00 66.19 81 VAL A C 1
ATOM 671 O O . VAL A 1 81 ? 1.659 -3.405 -0.970 1.00 66.19 81 VAL A O 1
ATOM 674 N N . GLN A 1 82 ? 0.995 -2.947 -3.064 1.00 73.94 82 GLN A N 1
ATOM 675 C CA . GLN A 1 82 ? -0.024 -3.993 -3.166 1.00 73.94 82 GLN A CA 1
ATOM 676 C C . GLN A 1 82 ? 0.509 -5.382 -2.775 1.00 73.94 82 GLN A C 1
ATOM 678 O O . GLN A 1 82 ? -0.113 -5.999 -1.921 1.00 73.94 82 GLN A O 1
ATOM 683 N N . PRO A 1 83 ? 1.678 -5.859 -3.256 1.00 76.19 83 PRO A N 1
ATOM 684 C CA . PRO A 1 83 ? 2.169 -7.186 -2.871 1.00 76.19 83 PRO A CA 1
ATOM 685 C C . PRO A 1 83 ? 2.488 -7.300 -1.374 1.00 76.19 83 PRO A C 1
ATOM 687 O O . PRO A 1 83 ? 2.291 -8.352 -0.774 1.00 76.19 83 PRO A O 1
ATOM 690 N N . ILE A 1 84 ? 2.974 -6.212 -0.767 1.00 75.81 84 ILE A N 1
ATOM 691 C CA . ILE A 1 84 ? 3.268 -6.136 0.671 1.00 75.81 84 ILE A CA 1
ATOM 692 C C . ILE A 1 84 ? 1.961 -6.152 1.468 1.00 75.81 84 ILE A C 1
ATOM 694 O O . ILE A 1 84 ? 1.828 -6.895 2.437 1.00 75.81 84 ILE A O 1
ATOM 698 N N . HIS A 1 85 ? 0.984 -5.360 1.028 1.00 83.31 85 HIS A N 1
ATOM 699 C CA . HIS A 1 85 ? -0.346 -5.321 1.618 1.00 83.31 85 HIS A CA 1
ATOM 700 C C . HIS A 1 85 ? -1.033 -6.688 1.559 1.00 83.31 85 HIS A C 1
ATOM 702 O O . HIS A 1 85 ? -1.490 -7.167 2.591 1.00 83.31 85 HIS A O 1
ATOM 708 N N . ASP A 1 86 ? -1.049 -7.336 0.393 1.00 88.31 86 ASP A N 1
ATOM 709 C CA . ASP A 1 86 ? -1.691 -8.637 0.194 1.00 88.31 86 ASP A CA 1
ATOM 710 C C . ASP A 1 86 ? -1.053 -9.716 1.083 1.00 88.31 86 ASP A C 1
ATOM 712 O O . ASP A 1 86 ? -1.760 -10.528 1.680 1.00 88.31 86 ASP A O 1
ATOM 716 N N . TYR A 1 87 ? 0.277 -9.691 1.226 1.00 86.44 87 TYR A N 1
ATOM 717 C CA . TYR A 1 87 ? 1.006 -10.596 2.112 1.00 86.44 87 TYR A CA 1
ATOM 718 C C . TYR A 1 87 ? 0.594 -10.414 3.584 1.00 86.44 87 TYR A C 1
ATOM 720 O O . TYR A 1 87 ? 0.198 -11.377 4.242 1.00 86.44 87 TYR A O 1
ATOM 728 N N . TYR A 1 88 ? 0.616 -9.184 4.112 1.00 86.56 88 TYR A N 1
ATOM 729 C CA . TYR A 1 88 ? 0.221 -8.952 5.507 1.00 86.56 88 TYR A CA 1
ATOM 730 C C . TYR A 1 88 ? -1.274 -9.134 5.742 1.00 86.56 88 TYR A C 1
ATOM 732 O O . TYR A 1 88 ? -1.663 -9.604 6.806 1.00 86.56 88 TYR A O 1
ATOM 740 N N . LYS A 1 89 ? -2.115 -8.843 4.747 1.00 91.69 89 LYS A N 1
ATOM 741 C CA . LYS A 1 89 ? -3.547 -9.144 4.793 1.00 91.69 89 LYS A CA 1
ATOM 742 C C . LYS A 1 89 ? -3.783 -10.628 5.057 1.00 91.69 89 LYS A C 1
ATOM 744 O O . LYS A 1 89 ? -4.593 -10.953 5.916 1.00 91.69 89 LYS A O 1
ATOM 749 N N . GLN A 1 90 ? -3.062 -11.524 4.379 1.00 89.81 90 GLN A N 1
ATOM 750 C CA . GLN A 1 90 ? -3.189 -12.966 4.624 1.00 89.81 90 GLN A CA 1
ATOM 751 C C . GLN A 1 90 ? -2.852 -13.335 6.076 1.00 89.81 90 GLN A C 1
ATOM 753 O O . GLN A 1 90 ? -3.578 -14.116 6.687 1.00 89.81 90 GLN A O 1
ATOM 758 N N . GLN A 1 91 ? -1.804 -12.735 6.645 1.00 87.75 91 GLN A N 1
ATOM 759 C CA . GLN A 1 91 ? -1.411 -12.957 8.042 1.00 87.75 91 GLN A CA 1
ATOM 760 C C . GLN A 1 91 ? -2.447 -12.408 9.037 1.00 87.75 91 GLN A C 1
ATOM 762 O O . GLN A 1 91 ? -2.753 -13.062 10.029 1.00 87.75 91 GLN A O 1
ATOM 767 N N . ILE A 1 92 ? -3.009 -11.228 8.761 1.00 89.38 92 ILE A N 1
ATOM 768 C CA . ILE A 1 92 ? -4.014 -10.567 9.606 1.00 89.38 92 ILE A CA 1
ATOM 769 C C . ILE A 1 92 ? -5.341 -11.338 9.578 1.00 89.38 92 ILE A C 1
ATOM 771 O O . ILE A 1 92 ? -5.908 -11.637 10.626 1.00 89.38 92 ILE A O 1
ATOM 775 N N . VAL A 1 93 ? -5.814 -11.735 8.394 1.00 90.88 93 VAL A N 1
ATOM 776 C CA . VAL A 1 93 ? -7.058 -12.512 8.235 1.00 90.88 93 VAL A CA 1
ATOM 777 C C . VAL A 1 93 ? -6.946 -13.888 8.897 1.00 90.88 93 VAL A C 1
ATOM 779 O O . VAL A 1 93 ? -7.916 -14.371 9.481 1.00 90.88 93 VAL A O 1
ATOM 782 N N . ALA A 1 94 ? -5.758 -14.504 8.891 1.00 88.25 94 ALA A N 1
ATOM 783 C CA . ALA A 1 94 ? -5.515 -15.756 9.610 1.00 88.25 94 ALA A CA 1
ATOM 784 C C . ALA A 1 94 ? -5.724 -15.636 11.135 1.00 88.25 94 ALA A C 1
ATOM 786 O O . ALA A 1 94 ? -5.947 -16.647 11.798 1.00 88.25 94 ALA A O 1
ATOM 787 N N . GLN A 1 95 ? -5.706 -14.419 11.690 1.00 85.06 95 GLN A N 1
ATOM 788 C CA . GLN A 1 95 ? -5.979 -14.131 13.102 1.00 85.06 95 GLN A CA 1
ATOM 789 C C . GLN A 1 95 ? -7.448 -13.774 13.383 1.00 85.06 95 GLN A C 1
ATOM 791 O O . GLN A 1 95 ? -7.745 -13.136 14.390 1.00 85.06 95 GLN A O 1
ATOM 796 N N . VAL A 1 96 ? -8.379 -14.205 12.522 1.00 86.25 96 VAL A N 1
ATOM 797 C CA . VAL A 1 96 ? -9.832 -13.964 12.667 1.00 86.25 96 VAL A CA 1
ATOM 798 C C . VAL A 1 96 ? -10.205 -12.478 12.521 1.00 86.25 96 VAL A C 1
ATOM 800 O O . VAL A 1 96 ? -11.220 -12.023 13.034 1.00 86.25 96 VAL A O 1
ATOM 803 N N . PHE A 1 97 ? -9.396 -11.705 11.797 1.00 91.00 97 PHE A N 1
ATOM 804 C CA . PHE A 1 97 ? -9.732 -10.329 11.432 1.00 91.00 97 PHE A CA 1
ATOM 805 C C . PHE A 1 97 ? -10.695 -10.322 10.235 1.00 91.00 97 PHE A C 1
ATOM 807 O O . PHE A 1 97 ? -10.366 -10.878 9.179 1.00 91.00 97 PHE A O 1
ATOM 814 N N . HIS A 1 98 ? -11.866 -9.696 10.376 1.00 92.12 98 HIS A N 1
ATOM 815 C CA . HIS A 1 98 ? -12.834 -9.552 9.288 1.00 92.12 98 HIS A CA 1
ATOM 816 C C . HIS A 1 98 ? -12.543 -8.280 8.487 1.00 92.12 98 HIS A C 1
ATOM 818 O O . HIS A 1 98 ? -12.348 -7.214 9.055 1.00 92.12 98 HIS A O 1
ATOM 824 N N . VAL A 1 99 ? -12.468 -8.374 7.159 1.00 93.56 99 VAL A N 1
ATOM 825 C CA . VAL A 1 99 ? -12.145 -7.217 6.309 1.00 93.56 99 VAL A CA 1
ATOM 826 C C . VAL A 1 99 ? -13.428 -6.679 5.684 1.00 93.56 99 VAL A C 1
ATOM 828 O O . VAL A 1 99 ? -13.875 -7.196 4.663 1.00 93.56 99 VAL A O 1
ATOM 831 N N . ASP A 1 100 ? -13.983 -5.625 6.282 1.00 92.88 100 ASP A N 1
ATOM 832 C CA . ASP A 1 100 ? -15.136 -4.882 5.755 1.00 92.88 100 ASP A CA 1
ATOM 833 C C . ASP A 1 100 ? -14.705 -3.854 4.699 1.00 92.88 100 ASP A C 1
ATOM 835 O O . ASP A 1 100 ? -15.365 -3.661 3.676 1.00 92.88 100 ASP A O 1
ATOM 839 N N . TYR A 1 101 ? -13.559 -3.203 4.926 1.00 92.38 101 TYR A N 1
ATOM 840 C CA . TYR A 1 101 ? -12.986 -2.230 3.996 1.00 92.38 101 TYR A CA 1
ATOM 841 C C . TYR A 1 101 ? -11.476 -2.405 3.861 1.00 92.38 101 TYR A C 1
ATOM 843 O O . TYR A 1 101 ? -10.775 -2.646 4.845 1.00 92.38 101 TYR A O 1
ATOM 851 N N . GLU A 1 102 ? -10.955 -2.206 2.649 1.00 91.69 102 GLU A N 1
ATOM 852 C CA . GLU A 1 102 ? -9.522 -2.317 2.375 1.00 91.69 102 GLU A CA 1
ATOM 853 C C . GLU A 1 102 ? -9.012 -1.279 1.385 1.00 91.69 102 GLU A C 1
ATOM 855 O O . GLU A 1 102 ? -9.688 -0.917 0.420 1.00 91.69 102 GLU A O 1
ATOM 860 N N . SER A 1 103 ? -7.776 -0.846 1.611 1.00 85.88 103 SER A N 1
ATOM 861 C CA . SER A 1 103 ? -6.952 -0.173 0.613 1.00 85.88 103 SER A CA 1
ATOM 862 C C . SER A 1 103 ? -5.485 -0.506 0.878 1.00 85.88 103 SER A C 1
ATOM 864 O O . SER A 1 103 ? -5.140 -0.823 2.017 1.00 85.88 103 SER A O 1
ATOM 866 N N . PRO A 1 104 ? -4.568 -0.411 -0.100 1.00 82.00 104 PRO A N 1
ATOM 867 C CA . PRO A 1 104 ? -3.171 -0.765 0.130 1.00 82.00 104 PRO A CA 1
ATOM 868 C C . PRO A 1 104 ? -2.546 0.062 1.260 1.00 82.00 104 PRO A C 1
ATOM 870 O O . PRO A 1 104 ? -2.272 1.252 1.105 1.00 82.00 104 PRO A O 1
ATOM 873 N N . GLY A 1 105 ? -2.328 -0.586 2.405 1.00 78.19 105 GLY A N 1
ATOM 874 C CA . GLY A 1 105 ? -1.844 0.033 3.642 1.00 78.19 105 GLY A CA 1
ATOM 875 C C . GLY A 1 105 ? -2.805 0.002 4.825 1.00 78.19 105 GLY A C 1
ATOM 876 O O . GLY A 1 105 ? -2.338 0.187 5.946 1.00 78.19 105 GLY A O 1
ATOM 877 N N . ILE A 1 106 ? -4.095 -0.267 4.607 1.00 88.50 106 ILE A N 1
ATOM 878 C CA . ILE A 1 106 ? -5.121 -0.284 5.653 1.00 88.50 106 ILE A CA 1
ATOM 879 C C . ILE A 1 106 ? -6.146 -1.405 5.433 1.00 88.50 106 ILE A C 1
ATOM 881 O O . ILE A 1 106 ? -6.593 -1.658 4.314 1.00 88.50 106 ILE A O 1
ATOM 885 N N . LEU A 1 107 ? -6.543 -2.051 6.521 1.00 93.12 107 LEU A N 1
ATOM 886 C CA . LEU A 1 107 ? -7.676 -2.968 6.600 1.00 93.12 107 LEU A CA 1
ATOM 887 C C . LEU A 1 107 ? -8.564 -2.517 7.755 1.00 93.12 107 LEU A C 1
ATOM 889 O O . LEU A 1 107 ? -8.056 -2.126 8.806 1.00 93.12 107 LEU A O 1
ATOM 893 N N . ILE A 1 108 ? -9.876 -2.574 7.569 1.00 93.56 108 ILE A N 1
ATOM 894 C CA . ILE A 1 108 ? -10.849 -2.212 8.596 1.00 93.56 108 ILE A CA 1
ATOM 895 C C . ILE A 1 108 ? -11.751 -3.406 8.873 1.00 93.56 108 ILE A C 1
ATOM 897 O O . ILE A 1 108 ? -12.345 -3.952 7.946 1.00 93.56 108 ILE A O 1
ATOM 901 N N . ASP A 1 109 ? -11.862 -3.732 10.156 1.00 93.81 109 ASP A N 1
ATOM 902 C CA . ASP A 1 109 ? -12.876 -4.611 10.729 1.00 93.81 109 ASP A CA 1
ATOM 903 C C . ASP A 1 109 ? -13.879 -3.719 11.464 1.00 93.81 109 ASP A C 1
ATOM 905 O O . ASP A 1 109 ? -13.615 -3.216 12.560 1.00 93.81 109 ASP A O 1
ATOM 909 N N . ASP A 1 110 ? -15.001 -3.423 10.817 1.00 92.19 110 ASP A N 1
ATOM 910 C CA . ASP A 1 110 ? -16.059 -2.587 11.383 1.00 92.19 110 ASP A CA 1
ATOM 911 C C . ASP A 1 110 ? -16.891 -3.359 12.413 1.00 92.19 110 ASP A C 1
ATOM 913 O O . ASP A 1 110 ? -17.412 -2.776 13.368 1.00 92.19 110 ASP A O 1
ATOM 917 N N . THR A 1 111 ? -16.945 -4.686 12.287 1.00 90.25 111 THR A N 1
ATOM 918 C CA . THR A 1 111 ? -17.628 -5.556 13.250 1.00 90.25 111 THR A CA 1
ATOM 919 C C . THR A 1 111 ? -16.911 -5.553 14.602 1.00 90.25 111 THR A C 1
ATOM 921 O O . THR A 1 111 ? -17.538 -5.348 15.642 1.00 90.25 111 THR A O 1
ATOM 924 N N . ALA A 1 112 ? -15.588 -5.730 14.601 1.00 90.31 112 ALA A N 1
ATOM 925 C CA . ALA A 1 112 ? -14.752 -5.713 15.799 1.00 90.31 112 ALA A CA 1
ATOM 926 C C . ALA A 1 112 ? -14.263 -4.306 16.190 1.00 90.31 112 ALA A C 1
ATOM 928 O O . ALA A 1 112 ? -13.591 -4.170 17.213 1.00 90.31 112 ALA A O 1
ATOM 929 N N . LYS A 1 113 ? -14.581 -3.274 15.392 1.00 92.06 113 LYS A N 1
ATOM 930 C CA . LYS A 1 113 ? -14.130 -1.877 15.555 1.00 92.06 113 LYS A CA 1
ATOM 931 C C . LYS A 1 113 ? -12.603 -1.742 15.621 1.00 92.06 113 LYS A C 1
ATOM 933 O O . LYS A 1 113 ? -12.061 -1.020 16.463 1.00 92.06 113 LYS A O 1
ATOM 938 N N . LYS A 1 114 ? -11.914 -2.422 14.700 1.00 93.06 114 LYS A N 1
ATOM 939 C CA . LYS A 1 114 ? -10.449 -2.461 14.581 1.00 93.06 114 LYS A CA 1
ATOM 940 C C . LYS A 1 114 ? -9.958 -1.957 13.233 1.00 93.06 114 LYS A C 1
ATOM 942 O O . LYS A 1 114 ? -10.604 -2.121 12.201 1.00 93.06 114 LYS A O 1
ATOM 947 N N . ILE A 1 115 ? -8.764 -1.379 13.241 1.00 92.69 115 ILE A N 1
ATOM 948 C CA . ILE A 1 115 ? -8.009 -1.018 12.044 1.00 92.69 115 ILE A CA 1
ATOM 949 C C . ILE A 1 115 ? -6.660 -1.719 12.094 1.00 92.69 115 ILE A C 1
ATOM 951 O O . ILE A 1 115 ? -5.960 -1.672 13.104 1.00 92.69 115 ILE A O 1
ATOM 955 N N . ALA A 1 116 ? -6.285 -2.348 10.986 1.00 92.31 116 ALA A N 1
ATOM 956 C CA . ALA A 1 116 ? -4.960 -2.899 10.789 1.00 92.31 116 ALA A CA 1
ATOM 957 C C . ALA A 1 116 ? -4.199 -2.121 9.712 1.00 92.31 116 ALA A C 1
ATOM 959 O O . ALA A 1 116 ? -4.747 -1.755 8.672 1.00 92.31 116 ALA A O 1
ATOM 960 N N . PHE A 1 117 ? -2.910 -1.904 9.944 1.00 88.62 117 PHE A N 1
ATOM 961 C CA . PHE A 1 117 ? -1.998 -1.237 9.029 1.00 88.62 117 PHE A CA 1
ATOM 962 C C . PHE A 1 117 ? -0.966 -2.234 8.530 1.00 88.62 117 PHE A C 1
ATOM 964 O O . PHE A 1 117 ? -0.207 -2.820 9.301 1.00 88.62 117 PHE A O 1
ATOM 971 N N . THR A 1 118 ? -0.928 -2.402 7.213 1.00 83.38 118 THR A N 1
ATOM 972 C CA . THR A 1 118 ? -0.078 -3.389 6.529 1.00 83.38 118 THR A CA 1
ATOM 973 C C . THR A 1 118 ? 1.216 -2.770 5.998 1.00 83.38 118 THR A C 1
ATOM 975 O O . THR A 1 118 ? 1.946 -3.405 5.244 1.00 83.38 118 THR A O 1
ATOM 978 N N . ILE A 1 119 ? 1.463 -1.492 6.286 1.00 71.31 119 ILE A N 1
ATOM 979 C CA . ILE A 1 119 ? 2.688 -0.788 5.905 1.00 71.31 119 ILE A CA 1
ATOM 980 C C . ILE A 1 119 ? 3.268 -0.171 7.165 1.00 71.31 119 ILE A C 1
ATOM 982 O O . ILE A 1 119 ? 2.692 0.750 7.748 1.00 71.31 119 ILE A O 1
ATOM 986 N N . ASP A 1 120 ? 4.435 -0.667 7.549 1.00 64.06 120 ASP A N 1
ATOM 987 C CA . ASP A 1 120 ? 5.205 -0.104 8.643 1.00 64.06 120 ASP A CA 1
ATOM 988 C C . ASP A 1 120 ? 5.977 1.153 8.174 1.00 64.06 120 ASP A C 1
ATOM 990 O O . ASP A 1 120 ? 6.688 1.093 7.158 1.00 64.06 120 ASP A O 1
ATOM 994 N N . PRO A 1 121 ? 5.874 2.296 8.883 1.00 57.81 121 PRO A N 1
ATOM 995 C CA . PRO A 1 121 ? 6.608 3.520 8.548 1.00 57.81 121 PRO A CA 1
ATOM 996 C C . PRO A 1 121 ? 8.133 3.345 8.583 1.00 57.81 121 PRO A C 1
ATOM 998 O O . PRO A 1 121 ? 8.848 3.968 7.794 1.00 57.81 121 PRO A O 1
ATOM 1001 N N . GLU A 1 122 ? 8.630 2.478 9.467 1.00 59.66 122 GLU A N 1
ATOM 1002 C CA . GLU A 1 122 ? 10.048 2.143 9.626 1.00 59.66 122 GLU A CA 1
ATOM 1003 C C . GLU A 1 122 ? 10.492 0.998 8.693 1.00 59.66 122 GLU A C 1
ATOM 1005 O O . GLU A 1 122 ? 11.662 0.613 8.699 1.00 59.66 122 GLU A O 1
ATOM 1010 N N . ARG A 1 123 ? 9.581 0.486 7.848 1.00 62.44 123 ARG A N 1
ATOM 1011 C CA . ARG A 1 123 ? 9.763 -0.654 6.932 1.00 62.44 123 ARG A CA 1
ATOM 1012 C C . ARG A 1 123 ? 10.237 -1.937 7.623 1.00 62.44 123 ARG A C 1
ATOM 1014 O O . ARG A 1 123 ? 10.901 -2.763 6.992 1.00 62.44 123 ARG A O 1
ATOM 1021 N N . LYS A 1 124 ? 9.908 -2.117 8.899 1.00 66.75 124 LYS A N 1
ATOM 1022 C CA . LYS A 1 124 ? 10.139 -3.388 9.593 1.00 66.75 124 LYS A CA 1
ATOM 1023 C C . LYS A 1 124 ? 9.142 -4.439 9.094 1.00 66.75 124 LYS A C 1
ATOM 1025 O O . LYS A 1 124 ? 8.041 -4.067 8.683 1.00 66.75 124 LYS A O 1
ATOM 1030 N N . PRO A 1 125 ? 9.501 -5.736 9.103 1.00 72.50 125 PRO A N 1
ATOM 1031 C CA . PRO A 1 125 ? 8.592 -6.794 8.698 1.00 72.50 125 PRO A CA 1
ATOM 1032 C C . PRO A 1 125 ? 7.552 -7.031 9.799 1.00 72.50 125 PRO A C 1
ATOM 1034 O O . PRO A 1 125 ? 7.636 -7.976 10.572 1.00 72.50 125 PRO A O 1
ATOM 1037 N N . GLN A 1 126 ? 6.623 -6.098 9.954 1.00 76.94 126 GLN A N 1
ATOM 1038 C CA . GLN A 1 126 ? 5.611 -6.099 10.999 1.00 76.94 126 GLN A CA 1
ATOM 1039 C C . GLN A 1 126 ? 4.355 -5.397 10.493 1.00 76.94 126 GLN A C 1
ATOM 1041 O O . GLN A 1 126 ? 4.414 -4.559 9.591 1.00 76.94 126 GLN A O 1
ATOM 1046 N N . TYR A 1 127 ? 3.224 -5.725 11.099 1.00 84.94 127 TYR A N 1
ATOM 1047 C CA . TYR A 1 127 ? 1.975 -4.997 10.914 1.00 84.94 127 TYR A CA 1
ATOM 1048 C C . TYR A 1 127 ? 1.419 -4.587 12.271 1.00 84.94 127 TYR A C 1
ATOM 1050 O O . TYR A 1 127 ? 1.811 -5.117 13.315 1.00 84.94 127 TYR A O 1
ATOM 1058 N N . MET A 1 128 ? 0.520 -3.613 12.248 1.00 88.38 128 MET A N 1
ATOM 1059 C CA . MET A 1 128 ? -0.040 -3.035 13.459 1.00 88.38 128 MET A CA 1
ATOM 1060 C C . MET A 1 128 ? -1.557 -3.140 13.439 1.00 88.38 128 MET A C 1
ATOM 1062 O O . MET A 1 128 ? -2.164 -2.880 12.407 1.00 88.38 128 MET A O 1
ATOM 1066 N N . ILE A 1 129 ? -2.165 -3.491 14.567 1.00 91.81 129 ILE A N 1
ATOM 1067 C CA . ILE A 1 129 ? -3.619 -3.517 14.750 1.00 91.81 129 ILE A CA 1
ATOM 1068 C C . ILE A 1 129 ? -3.964 -2.624 15.938 1.00 91.81 129 ILE A C 1
ATOM 1070 O O . ILE A 1 129 ? -3.290 -2.678 16.964 1.00 91.81 129 ILE A O 1
ATOM 1074 N N . CYS A 1 130 ? -4.999 -1.803 15.817 1.00 91.12 130 CYS A N 1
ATOM 1075 C CA . CYS A 1 130 ? -5.518 -0.999 16.919 1.00 91.12 130 CYS A CA 1
ATOM 1076 C C . CYS A 1 130 ? -7.042 -0.878 16.855 1.00 91.12 130 CYS A C 1
ATOM 1078 O O . CYS A 1 130 ? -7.635 -0.990 15.781 1.00 91.12 130 CYS A O 1
ATOM 1080 N N . ASP A 1 131 ? -7.672 -0.605 17.992 1.00 92.25 131 ASP A N 1
ATOM 1081 C CA . ASP A 1 131 ? -9.099 -0.291 18.047 1.00 92.25 131 ASP A CA 1
ATOM 1082 C C . ASP A 1 131 ? -9.363 1.148 17.570 1.00 92.25 131 ASP A C 1
ATOM 1084 O O . ASP A 1 131 ? -8.470 2.002 17.557 1.00 92.25 131 ASP A O 1
ATOM 1088 N N . TYR A 1 132 ? -10.614 1.455 17.220 1.00 90.94 132 TYR A N 1
ATOM 1089 C CA . TYR A 1 132 ? -11.004 2.806 16.787 1.00 90.94 132 TYR A CA 1
ATOM 1090 C C . TYR A 1 132 ? -10.711 3.880 17.841 1.00 90.94 132 TYR A C 1
ATOM 1092 O O . TYR A 1 132 ? -10.318 4.989 17.491 1.00 90.94 132 TYR A O 1
ATOM 1100 N N . GLY A 1 133 ? -10.829 3.540 19.129 1.00 87.88 133 GLY A N 1
ATOM 1101 C CA . GLY A 1 133 ? -10.553 4.464 20.234 1.00 87.88 133 GLY A CA 1
ATOM 1102 C C . GLY A 1 133 ? -9.085 4.897 20.348 1.00 87.88 133 GLY A C 1
ATOM 1103 O O . GLY A 1 133 ? -8.785 5.870 21.037 1.00 87.88 133 GLY A O 1
ATOM 1104 N N . ASP A 1 134 ? -8.161 4.209 19.670 1.00 89.12 134 ASP A N 1
ATOM 1105 C CA . ASP A 1 134 ? -6.761 4.629 19.597 1.00 89.12 134 ASP A CA 1
ATOM 1106 C C . ASP A 1 134 ? -6.505 5.626 18.457 1.00 89.12 134 ASP A C 1
ATOM 1108 O O . ASP A 1 134 ? -5.393 6.136 18.331 1.00 89.12 134 ASP A O 1
ATOM 1112 N N . ILE A 1 135 ? -7.498 5.936 17.623 1.00 88.25 135 ILE A N 1
ATOM 1113 C CA . ILE A 1 135 ? -7.341 6.849 16.492 1.00 88.25 135 ILE A CA 1
ATOM 1114 C C . ILE A 1 135 ? -7.619 8.278 16.952 1.00 88.25 135 ILE A C 1
ATOM 1116 O O . ILE A 1 135 ? -8.694 8.606 17.439 1.00 88.25 135 ILE A O 1
ATOM 1120 N N . GLN A 1 136 ? -6.634 9.155 16.770 1.00 87.25 136 GLN A N 1
ATOM 1121 C CA . GLN A 1 136 ? -6.727 10.574 17.129 1.00 87.25 136 GLN A CA 1
ATOM 1122 C C . GLN A 1 136 ? -7.346 11.423 16.014 1.00 87.25 136 GLN A C 1
ATOM 1124 O O . GLN A 1 136 ? -7.786 12.545 16.251 1.00 87.25 136 GLN A O 1
ATOM 1129 N N . GLY A 1 137 ? -7.332 10.917 14.783 1.00 86.12 137 GLY A N 1
ATOM 1130 C CA . GLY A 1 137 ? -7.899 11.586 13.620 1.00 86.12 137 GLY A CA 1
ATOM 1131 C C . GLY A 1 137 ? -7.259 11.110 12.324 1.00 86.12 137 GLY A C 1
ATOM 1132 O O . GLY A 1 137 ? -6.424 10.206 12.306 1.00 86.12 137 GLY A O 1
ATOM 1133 N N . TRP A 1 138 ? -7.627 11.741 11.217 1.00 86.19 138 TRP A N 1
ATOM 1134 C CA . TRP A 1 138 ? -7.091 11.427 9.896 1.00 86.19 138 TRP A CA 1
ATOM 1135 C C . TRP A 1 138 ? -6.955 12.705 9.058 1.00 86.19 138 TRP A C 1
ATOM 1137 O O . TRP A 1 138 ? -7.596 13.719 9.339 1.00 86.19 138 TRP A O 1
ATOM 1147 N N . LYS A 1 139 ? -6.076 12.686 8.050 1.00 80.75 139 LYS A N 1
ATOM 1148 C CA . LYS A 1 139 ? -5.907 13.784 7.085 1.00 80.75 139 LYS A CA 1
ATOM 1149 C C . LYS A 1 139 ? -5.704 13.256 5.672 1.00 80.75 139 LYS A C 1
ATOM 1151 O O . LYS A 1 139 ? -4.941 12.313 5.452 1.00 80.75 139 LYS A O 1
ATOM 1156 N N . LEU A 1 140 ? -6.340 13.929 4.717 1.00 72.50 140 LEU A N 1
ATOM 1157 C CA . LEU A 1 140 ? -6.042 13.800 3.296 1.00 72.50 140 LEU A CA 1
ATOM 1158 C C . LEU A 1 140 ? -4.732 14.528 2.997 1.00 72.50 140 LEU A C 1
ATOM 1160 O O . LEU A 1 140 ? -4.647 15.742 3.167 1.00 72.50 140 LEU A O 1
ATOM 1164 N N . TYR A 1 141 ? -3.720 13.799 2.536 1.00 62.94 141 TYR A N 1
ATOM 1165 C CA . TYR A 1 141 ? -2.560 14.409 1.900 1.00 62.94 141 TYR A CA 1
ATOM 1166 C C . TYR A 1 141 ? -2.831 14.454 0.397 1.00 62.94 141 TYR A C 1
ATOM 1168 O O . TYR A 1 141 ? -2.494 13.538 -0.351 1.00 62.94 141 TYR A O 1
ATOM 1176 N N . GLN A 1 142 ? -3.501 15.521 -0.034 1.00 48.88 142 GLN A N 1
ATOM 1177 C CA . GLN A 1 142 ? -3.568 15.894 -1.441 1.00 48.88 142 GLN A CA 1
ATOM 1178 C C . GLN A 1 142 ? -2.400 16.822 -1.745 1.00 48.88 142 GLN A C 1
ATOM 1180 O O . GLN A 1 142 ? -2.270 17.866 -1.117 1.00 48.88 142 GLN A O 1
ATOM 1185 N N . LYS A 1 143 ? -1.578 16.447 -2.730 1.00 44.50 143 LYS A N 1
ATOM 1186 C CA . LYS A 1 143 ? -0.531 17.307 -3.300 1.00 44.50 143 LYS A CA 1
ATOM 1187 C C . LYS A 1 143 ? 0.362 17.984 -2.257 1.00 44.50 143 LYS A C 1
ATOM 1189 O O . LYS A 1 143 ? 0.468 19.200 -2.221 1.00 44.50 143 LYS A O 1
ATOM 1194 N N . ASP A 1 144 ? 1.110 17.183 -1.520 1.00 33.25 144 ASP A N 1
ATOM 1195 C CA . ASP A 1 144 ? 2.453 17.620 -1.182 1.00 33.25 144 ASP A CA 1
ATOM 1196 C C . ASP A 1 144 ? 3.401 16.468 -1.424 1.00 33.25 144 ASP A C 1
ATOM 1198 O O . ASP A 1 144 ? 3.138 15.318 -1.067 1.00 33.25 144 ASP A O 1
ATOM 1202 N N . VAL A 1 145 ? 4.478 16.799 -2.125 1.00 38.53 145 VAL A N 1
ATOM 1203 C CA . VAL A 1 145 ? 5.654 15.968 -2.303 1.00 38.53 145 VAL A CA 1
ATOM 1204 C C . VAL A 1 145 ? 5.949 15.287 -0.970 1.00 38.53 145 VAL A C 1
ATOM 1206 O O . VAL A 1 145 ? 6.400 15.938 -0.026 1.00 38.53 145 VAL A O 1
ATOM 1209 N N . ILE A 1 146 ? 5.700 13.975 -0.865 1.00 40.19 146 ILE A N 1
ATOM 1210 C CA . ILE A 1 146 ? 6.244 13.226 0.262 1.00 40.19 146 ILE A CA 1
ATOM 1211 C C . ILE A 1 146 ? 7.745 13.281 0.035 1.00 40.19 146 ILE A C 1
ATOM 1213 O O . ILE A 1 146 ? 8.269 12.569 -0.818 1.00 40.19 146 ILE A O 1
ATOM 1217 N N . GLN A 1 147 ? 8.427 14.172 0.748 1.00 34.75 147 GLN A N 1
ATOM 1218 C CA . GLN A 1 147 ? 9.873 14.180 0.849 1.00 34.75 147 GLN A CA 1
ATOM 1219 C C . GLN A 1 147 ? 10.265 12.934 1.645 1.00 34.75 147 GLN A C 1
ATOM 1221 O O . GLN A 1 147 ? 10.437 12.956 2.863 1.00 34.75 147 GLN A O 1
ATOM 1226 N N . ARG A 1 148 ? 10.345 11.795 0.957 1.00 39.91 148 ARG A N 1
ATOM 1227 C CA . ARG A 1 148 ? 10.745 10.527 1.556 1.00 39.91 148 ARG A CA 1
ATOM 1228 C C . ARG A 1 148 ? 12.263 10.512 1.633 1.00 39.91 148 ARG A C 1
ATOM 1230 O O . ARG A 1 148 ? 12.895 10.476 0.587 1.00 39.91 148 ARG A O 1
ATOM 1237 N N . ARG A 1 149 ? 12.875 10.526 2.823 1.00 35.75 149 ARG A N 1
ATOM 1238 C CA . ARG A 1 149 ? 14.305 10.179 2.921 1.00 35.75 149 ARG A CA 1
ATOM 1239 C C . ARG A 1 149 ? 14.463 8.750 2.424 1.00 35.75 149 ARG A C 1
ATOM 1241 O O . ARG A 1 149 ? 14.038 7.815 3.102 1.00 35.75 149 ARG A O 1
ATOM 1248 N N . ASP A 1 150 ? 15.048 8.579 1.249 1.00 39.44 150 ASP A N 1
ATOM 1249 C CA . ASP A 1 150 ? 15.555 7.272 0.879 1.00 39.44 150 ASP A CA 1
ATOM 1250 C C . ASP A 1 150 ? 16.813 7.039 1.698 1.00 39.44 150 ASP A C 1
ATOM 1252 O O . ASP A 1 150 ? 17.761 7.809 1.653 1.00 39.44 150 ASP A O 1
ATOM 1256 N N . TYR A 1 151 ? 16.808 6.001 2.514 1.00 35.97 151 TYR A N 1
ATOM 1257 C CA . TYR A 1 151 ? 17.986 5.589 3.250 1.00 35.97 151 TYR A CA 1
ATOM 1258 C C . TYR A 1 151 ? 18.965 4.923 2.285 1.00 35.97 151 TYR A C 1
ATOM 1260 O O . TYR A 1 151 ? 18.605 3.970 1.590 1.00 35.97 151 TYR A O 1
ATOM 1268 N N . HIS A 1 152 ? 20.208 5.404 2.238 1.00 32.88 152 HIS A N 1
ATOM 1269 C CA . HIS A 1 152 ? 21.264 4.683 1.547 1.00 32.88 152 HIS A CA 1
ATOM 1270 C C . HIS A 1 152 ? 21.683 3.504 2.422 1.00 32.88 152 HIS A C 1
ATOM 1272 O O . HIS A 1 152 ? 22.200 3.676 3.526 1.00 32.88 152 HIS A O 1
ATOM 1278 N N . ILE A 1 153 ? 21.435 2.294 1.926 1.00 35.12 153 ILE A N 1
ATOM 1279 C CA . ILE A 1 153 ? 21.987 1.075 2.509 1.00 35.12 153 ILE A CA 1
ATOM 1280 C C . ILE A 1 153 ? 23.407 0.945 1.971 1.00 35.12 153 ILE A C 1
ATOM 1282 O O . ILE A 1 153 ? 23.608 0.782 0.766 1.00 35.12 153 ILE A O 1
ATOM 1286 N N . ASN A 1 154 ? 24.391 1.038 2.858 1.00 30.72 154 ASN A N 1
ATOM 1287 C CA . ASN A 1 154 ? 25.766 0.711 2.526 1.00 30.72 154 ASN A CA 1
ATOM 1288 C C . ASN A 1 154 ? 25.878 -0.818 2.383 1.00 30.72 154 ASN A C 1
ATOM 1290 O O . ASN A 1 154 ? 25.762 -1.549 3.369 1.00 30.72 154 ASN A O 1
ATOM 1294 N N . PHE A 1 155 ? 26.053 -1.297 1.148 1.00 32.97 155 PHE A N 1
ATOM 1295 C CA . PHE A 1 155 ? 25.985 -2.723 0.806 1.00 32.97 155 PHE A CA 1
ATOM 1296 C C . PHE A 1 155 ? 27.138 -3.567 1.369 1.00 32.97 155 PHE A C 1
ATOM 1298 O O . PHE A 1 155 ? 26.989 -4.784 1.426 1.00 32.97 155 PHE A O 1
ATOM 1305 N N . ASP A 1 156 ? 28.219 -2.941 1.840 1.00 29.92 156 ASP A N 1
ATOM 1306 C CA . ASP A 1 156 ? 29.368 -3.645 2.423 1.00 29.92 156 ASP A CA 1
ATOM 1307 C C . ASP A 1 156 ? 29.280 -3.760 3.953 1.00 29.92 156 ASP A C 1
ATOM 1309 O O . ASP A 1 156 ? 29.911 -4.622 4.555 1.00 29.92 156 ASP A O 1
ATOM 1313 N N . THR A 1 157 ? 28.497 -2.892 4.606 1.00 32.47 157 THR A N 1
ATOM 1314 C CA . THR A 1 157 ? 28.472 -2.777 6.080 1.00 32.47 157 THR A CA 1
ATOM 1315 C C . THR A 1 157 ? 27.084 -2.913 6.702 1.00 32.47 157 THR A C 1
ATOM 1317 O O . THR A 1 157 ? 26.966 -2.939 7.925 1.00 32.47 157 THR A O 1
ATOM 1320 N N . GLY A 1 158 ? 26.016 -2.944 5.898 1.00 30.16 158 GLY A N 1
ATOM 1321 C CA . GLY A 1 158 ? 24.630 -2.995 6.381 1.00 30.16 158 GLY A CA 1
ATOM 1322 C C . GLY A 1 158 ? 24.163 -1.725 7.105 1.00 30.16 158 GLY A C 1
A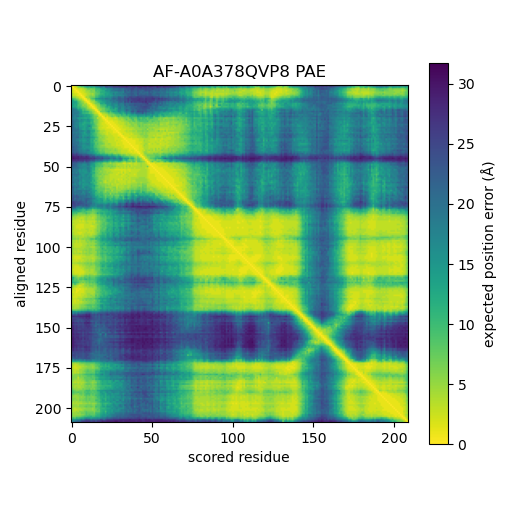TOM 1323 O O . GLY A 1 158 ? 23.026 -1.664 7.569 1.00 30.16 158 GLY A O 1
ATOM 1324 N N . ARG A 1 159 ? 25.010 -0.690 7.205 1.00 26.89 159 ARG A N 1
ATOM 1325 C CA . ARG A 1 159 ? 24.660 0.581 7.844 1.00 26.89 159 ARG A CA 1
ATOM 1326 C C . ARG A 1 159 ? 23.780 1.429 6.933 1.00 26.89 159 ARG A C 1
ATOM 1328 O O . ARG A 1 159 ? 24.066 1.617 5.751 1.00 26.89 159 ARG A O 1
ATOM 1335 N N . VAL A 1 160 ? 22.732 1.977 7.534 1.00 35.62 160 VAL A N 1
ATOM 1336 C CA . VAL A 1 160 ? 21.818 2.933 6.919 1.00 35.62 160 VAL A CA 1
ATOM 1337 C C . VAL A 1 160 ? 22.345 4.349 7.163 1.00 35.62 160 VAL A C 1
ATOM 1339 O O . VAL A 1 160 ? 22.313 4.837 8.291 1.00 35.62 160 VAL A O 1
ATOM 1342 N N . THR A 1 161 ? 22.822 5.020 6.115 1.00 38.06 161 THR A N 1
ATOM 1343 C CA . THR A 1 161 ? 23.151 6.454 6.145 1.00 38.06 161 THR A CA 1
ATOM 1344 C C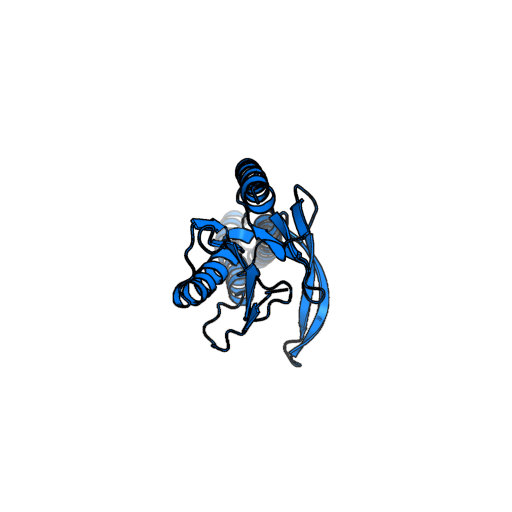 . THR A 1 161 ? 22.100 7.243 5.370 1.00 38.06 161 THR A C 1
ATOM 1346 O O . THR A 1 161 ? 21.649 6.835 4.300 1.00 38.06 161 THR A O 1
ATOM 1349 N N . GLY A 1 162 ? 21.641 8.352 5.959 1.00 37.94 162 GLY A N 1
ATOM 1350 C CA . GLY A 1 162 ? 20.527 9.150 5.445 1.00 37.94 162 GLY A CA 1
ATOM 1351 C C . GLY A 1 162 ? 20.751 9.588 4.001 1.00 37.94 162 GLY A C 1
ATOM 1352 O O . GLY A 1 162 ? 21.797 10.147 3.683 1.00 37.94 162 GLY A O 1
ATOM 1353 N N . GLY A 1 163 ? 19.781 9.315 3.134 1.00 38.50 163 GLY A N 1
ATOM 1354 C CA . GLY A 1 163 ? 19.830 9.724 1.737 1.00 38.50 163 GLY A CA 1
ATOM 1355 C C . GLY A 1 163 ? 18.757 10.744 1.375 1.00 38.50 163 GLY A C 1
ATOM 1356 O O . GLY A 1 163 ? 18.010 11.255 2.216 1.00 38.50 163 GLY A O 1
ATOM 1357 N N . ASN A 1 164 ? 18.781 11.093 0.092 1.00 35.78 164 ASN A N 1
ATOM 1358 C CA . ASN A 1 164 ? 18.065 12.221 -0.485 1.00 35.78 164 ASN A CA 1
ATOM 1359 C C . ASN A 1 164 ? 16.549 12.005 -0.509 1.00 35.78 164 ASN A C 1
ATOM 1361 O O . ASN A 1 164 ? 16.056 10.878 -0.567 1.00 35.78 164 ASN A O 1
ATOM 1365 N N . TYR A 1 165 ? 15.818 13.118 -0.491 1.00 38.72 165 TYR A N 1
ATOM 1366 C CA . TYR A 1 165 ? 14.366 13.125 -0.569 1.00 38.72 165 TYR A CA 1
ATOM 1367 C C . TYR A 1 165 ? 13.898 12.630 -1.944 1.00 38.72 165 TYR A C 1
ATOM 1369 O O . TYR A 1 165 ? 14.145 13.272 -2.965 1.00 38.72 165 TYR A O 1
ATOM 1377 N N . VAL A 1 166 ? 13.225 11.483 -1.980 1.00 37.16 166 VAL A N 1
ATOM 1378 C CA . VAL A 1 166 ? 12.473 11.028 -3.146 1.00 37.16 166 VAL A CA 1
ATOM 1379 C C . VAL A 1 166 ? 11.063 11.553 -3.018 1.00 37.16 166 VAL A C 1
ATOM 1381 O O . VAL A 1 166 ? 10.313 11.143 -2.137 1.00 37.16 166 VAL A O 1
ATOM 1384 N N . GLU A 1 167 ? 10.727 12.471 -3.915 1.00 34.41 167 GLU A N 1
ATOM 1385 C CA . GLU A 1 167 ? 9.381 12.987 -4.084 1.00 34.41 167 GLU A CA 1
ATOM 1386 C C . GLU A 1 167 ? 8.465 11.842 -4.528 1.00 34.41 167 GLU A C 1
ATOM 1388 O O . GLU A 1 167 ? 8.640 11.281 -5.608 1.00 34.41 167 GLU A O 1
ATOM 1393 N N . MET A 1 168 ? 7.508 11.454 -3.688 1.00 38.91 168 MET A N 1
ATOM 1394 C CA . MET A 1 168 ? 6.414 10.569 -4.087 1.00 38.91 168 MET A CA 1
ATOM 1395 C C . MET A 1 168 ? 5.120 11.380 -4.096 1.00 38.91 168 MET A C 1
ATOM 1397 O O . MET A 1 168 ? 4.713 11.907 -3.062 1.00 38.91 168 MET A O 1
ATOM 1401 N N . THR A 1 169 ? 4.469 11.486 -5.257 1.00 38.31 169 THR A N 1
ATOM 1402 C CA . THR A 1 169 ? 3.116 12.044 -5.364 1.00 38.31 169 THR A CA 1
ATOM 1403 C C . THR A 1 169 ? 2.139 10.913 -5.081 1.00 38.31 169 THR A C 1
ATOM 1405 O O . THR A 1 169 ? 1.706 10.180 -5.964 1.00 38.31 169 THR A O 1
ATOM 1408 N N . ALA A 1 170 ? 1.865 10.702 -3.801 1.00 48.44 170 ALA A N 1
ATOM 1409 C CA . ALA A 1 170 ? 0.838 9.779 -3.366 1.00 48.44 170 ALA A CA 1
ATOM 1410 C C . ALA A 1 170 ? -0.436 10.563 -3.087 1.00 48.44 170 ALA A C 1
ATOM 1412 O O . ALA A 1 170 ? -0.405 11.479 -2.270 1.00 48.44 170 ALA A O 1
ATOM 1413 N N . ASN A 1 171 ? -1.559 10.181 -3.697 1.00 51.81 171 ASN A N 1
ATOM 1414 C CA . ASN A 1 171 ? -2.829 10.429 -3.029 1.00 51.81 171 ASN A CA 1
ATOM 1415 C C . ASN A 1 171 ? -2.831 9.453 -1.846 1.00 51.81 171 ASN A C 1
ATOM 1417 O O . ASN A 1 171 ? -2.977 8.244 -2.033 1.00 51.81 171 ASN A O 1
ATOM 1421 N N . ALA A 1 172 ? -2.520 9.958 -0.656 1.00 65.00 172 ALA A N 1
ATOM 1422 C CA . ALA A 1 172 ? -2.414 9.156 0.552 1.00 65.00 172 ALA A CA 1
ATOM 1423 C C . ALA A 1 172 ? -3.323 9.736 1.628 1.00 65.00 172 ALA A C 1
ATOM 1425 O O . ALA A 1 172 ? -3.395 10.951 1.827 1.00 65.00 172 ALA A O 1
ATOM 1426 N N . VAL A 1 173 ? -4.006 8.853 2.343 1.00 73.75 173 VAL A N 1
ATOM 1427 C CA . VAL A 1 173 ? -4.709 9.214 3.570 1.00 73.75 173 VAL A CA 1
ATOM 1428 C C . VAL A 1 173 ? -3.809 8.808 4.725 1.00 73.75 173 VAL A C 1
ATOM 1430 O O . VAL A 1 173 ? -3.330 7.675 4.777 1.00 73.75 173 VAL A O 1
ATOM 1433 N N . THR A 1 174 ? -3.550 9.745 5.634 1.00 79.56 174 THR A N 1
ATOM 1434 C CA . THR A 1 174 ? -2.775 9.478 6.848 1.00 79.56 174 THR A CA 1
ATOM 1435 C C . THR A 1 174 ? -3.720 9.393 8.031 1.00 79.56 174 THR A C 1
ATOM 1437 O O . THR A 1 174 ? -4.455 10.343 8.306 1.00 79.56 174 THR A O 1
ATOM 1440 N N . VAL A 1 175 ? -3.666 8.277 8.747 1.00 82.31 175 VAL A N 1
ATOM 1441 C CA . VAL A 1 175 ? -4.358 8.070 10.018 1.00 82.31 175 VAL A CA 1
ATOM 1442 C C . VAL A 1 175 ? -3.380 8.360 11.153 1.00 82.31 175 VAL A C 1
ATOM 1444 O O . VAL A 1 175 ? -2.228 7.916 11.126 1.00 82.31 175 VAL A O 1
ATOM 1447 N N . PHE A 1 176 ? -3.831 9.144 12.128 1.00 84.62 176 PHE A N 1
ATOM 1448 C CA . PHE A 1 176 ? -3.084 9.484 13.330 1.00 84.62 176 PHE A CA 1
ATOM 1449 C C . PHE A 1 176 ? -3.557 8.601 14.468 1.00 84.62 176 PHE A C 1
ATOM 1451 O O . PHE A 1 176 ? -4.750 8.551 14.765 1.00 84.62 176 PHE A O 1
ATOM 1458 N N . ILE A 1 177 ? -2.615 7.929 15.112 1.00 85.81 177 ILE A N 1
ATOM 1459 C CA . ILE A 1 177 ? -2.902 7.018 16.211 1.00 85.81 177 ILE A CA 1
ATOM 1460 C C . ILE A 1 177 ? -2.251 7.509 17.493 1.00 85.81 177 ILE A C 1
ATOM 1462 O O . ILE A 1 177 ? -1.185 8.129 17.489 1.00 85.81 177 ILE A O 1
ATOM 1466 N N . ASN A 1 178 ? -2.877 7.173 18.609 1.00 85.69 178 ASN A N 1
ATOM 1467 C CA . ASN A 1 178 ? -2.385 7.418 19.947 1.00 85.69 178 ASN A CA 1
ATOM 1468 C C . ASN A 1 178 ? -1.296 6.397 20.307 1.00 85.69 178 ASN A C 1
ATOM 1470 O O . ASN A 1 178 ? -1.448 5.630 21.249 1.00 85.69 178 ASN A O 1
ATOM 1474 N N . TYR A 1 179 ? -0.214 6.362 19.523 1.00 82.25 179 TYR A N 1
ATOM 1475 C CA . TYR A 1 179 ? 0.968 5.528 19.731 1.00 82.25 179 TYR A CA 1
ATOM 1476 C C . TYR A 1 179 ? 2.226 6.334 19.407 1.00 82.25 179 TYR A C 1
ATOM 1478 O O . TYR A 1 179 ? 2.580 6.540 18.249 1.00 82.25 179 TYR A O 1
ATOM 1486 N N . ALA A 1 180 ? 2.899 6.823 20.451 1.00 74.69 180 ALA A N 1
ATOM 1487 C CA . ALA A 1 180 ? 4.010 7.767 20.319 1.00 74.69 180 ALA A CA 1
ATOM 1488 C C . ALA A 1 180 ? 5.187 7.286 19.439 1.00 74.69 180 ALA A C 1
ATOM 1490 O O . ALA A 1 180 ? 5.737 8.126 18.727 1.00 74.69 180 ALA A O 1
ATOM 1491 N N . PRO A 1 181 ? 5.587 5.994 19.435 1.00 77.50 181 PRO A N 1
ATOM 1492 C CA . PRO A 1 181 ? 6.689 5.537 18.582 1.00 77.50 181 PRO A CA 1
ATOM 1493 C C . PRO A 1 181 ? 6.363 5.576 17.084 1.00 77.50 181 PRO A C 1
ATOM 1495 O O . PRO A 1 181 ? 7.242 5.866 16.278 1.00 77.50 181 PRO A O 1
ATOM 1498 N N . GLN A 1 182 ? 5.108 5.327 16.702 1.00 72.50 182 GLN A N 1
ATOM 1499 C CA . GLN A 1 182 ? 4.654 5.376 15.309 1.00 72.50 182 GLN A CA 1
ATOM 1500 C C . GLN A 1 182 ? 3.276 6.055 15.220 1.00 72.50 182 GLN A C 1
ATOM 1502 O O . GLN A 1 182 ? 2.267 5.393 15.038 1.00 72.50 182 GLN A O 1
ATOM 1507 N N . PRO A 1 183 ? 3.180 7.388 15.342 1.00 78.44 183 PRO A N 1
ATOM 1508 C CA . PRO A 1 183 ? 1.884 8.058 15.483 1.00 78.44 183 PRO A CA 1
ATOM 1509 C C . PRO A 1 183 ? 1.148 8.268 14.152 1.00 78.44 183 PRO A C 1
ATOM 1511 O O . PRO A 1 183 ? 0.074 8.867 14.134 1.00 78.44 183 PRO A O 1
ATOM 1514 N N . ARG A 1 184 ? 1.739 7.870 13.018 1.00 79.69 184 ARG A N 1
ATOM 1515 C CA . ARG A 1 184 ? 1.257 8.202 11.670 1.00 79.69 184 ARG A CA 1
ATOM 1516 C C . ARG A 1 184 ? 1.374 7.003 10.746 1.00 79.69 184 ARG A C 1
ATOM 1518 O O . ARG A 1 184 ? 2.483 6.540 10.489 1.00 79.69 184 ARG A O 1
ATOM 1525 N N . HIS A 1 185 ? 0.251 6.597 10.167 1.00 76.69 185 HIS A N 1
ATOM 1526 C CA . HIS A 1 185 ? 0.204 5.529 9.176 1.00 76.69 185 HIS A CA 1
ATOM 1527 C C . HIS A 1 185 ? -0.497 6.017 7.915 1.00 76.69 185 HIS A C 1
ATOM 1529 O O . HIS A 1 185 ? -1.651 6.441 7.949 1.00 76.69 185 HIS A O 1
ATOM 1535 N N . GLY A 1 186 ? 0.232 5.989 6.801 1.00 77.19 186 GLY A N 1
ATOM 1536 C CA . GLY A 1 186 ? -0.292 6.344 5.488 1.00 77.19 186 GLY A CA 1
ATOM 1537 C C . GLY A 1 186 ? -0.744 5.106 4.728 1.00 77.19 186 GLY A C 1
ATOM 1538 O O . GLY A 1 186 ? -0.018 4.113 4.684 1.00 77.19 186 GLY A O 1
ATOM 1539 N N . PHE A 1 187 ? -1.900 5.187 4.079 1.00 77.00 187 PHE A N 1
ATOM 1540 C CA . PHE A 1 187 ? -2.342 4.197 3.102 1.00 77.00 187 PHE A CA 1
ATOM 1541 C C . PHE A 1 187 ? -2.619 4.854 1.751 1.00 77.00 187 PHE A C 1
ATOM 1543 O O . PHE A 1 187 ? -2.855 6.062 1.649 1.00 77.00 187 PHE A O 1
ATOM 1550 N N . TRP A 1 188 ? -2.526 4.054 0.696 1.00 75.12 188 TRP A N 1
ATOM 1551 C CA . TRP A 1 188 ? -2.643 4.522 -0.676 1.00 75.12 188 TRP A CA 1
ATOM 1552 C C . TRP A 1 188 ? -4.104 4.649 -1.101 1.00 75.12 188 TRP A C 1
ATOM 1554 O O . TRP A 1 188 ? -4.917 3.793 -0.764 1.00 75.12 188 TRP A O 1
ATOM 1564 N N . VAL A 1 189 ? -4.417 5.657 -1.915 1.00 72.31 189 VAL A N 1
ATOM 1565 C CA . VAL A 1 189 ? -5.674 5.754 -2.667 1.00 72.31 189 VAL A CA 1
ATOM 1566 C C . VAL A 1 189 ? -5.374 6.082 -4.133 1.00 72.31 189 VAL A C 1
ATOM 1568 O O . VAL A 1 189 ? -4.387 6.735 -4.470 1.00 72.31 189 VAL A O 1
ATOM 1571 N N . SER A 1 190 ? -6.178 5.563 -5.051 1.00 67.69 190 SER A N 1
ATOM 1572 C CA . SER A 1 190 ? -5.877 5.556 -6.489 1.00 67.69 190 SER A CA 1
ATOM 1573 C C . SER A 1 190 ? -6.155 6.900 -7.154 1.00 67.69 190 SER A C 1
ATOM 1575 O O . SER A 1 190 ? -5.437 7.288 -8.072 1.00 67.69 190 SER A O 1
ATOM 1577 N N . HIS A 1 191 ? -7.176 7.619 -6.693 1.00 67.31 191 HIS A N 1
ATOM 1578 C CA . HIS A 1 191 ? -7.595 8.908 -7.239 1.00 67.31 191 HIS A CA 1
ATOM 1579 C C . HIS A 1 191 ? -8.313 9.753 -6.180 1.00 67.31 191 HIS A C 1
ATOM 1581 O O . HIS A 1 191 ? -8.702 9.257 -5.126 1.00 67.31 191 HIS A O 1
ATOM 1587 N N . GLU A 1 192 ? -8.507 11.035 -6.481 1.00 69.38 192 GLU A N 1
ATOM 1588 C CA . GLU A 1 192 ? -9.133 12.027 -5.596 1.00 69.38 192 GLU A CA 1
ATOM 1589 C C . GLU A 1 192 ? -10.513 11.593 -5.087 1.00 69.38 192 GLU A C 1
ATOM 1591 O O . GLU A 1 192 ? -10.735 11.579 -3.883 1.00 69.38 192 GLU A O 1
ATOM 1596 N N . HIS A 1 193 ? -11.379 11.096 -5.971 1.00 75.31 193 HIS A N 1
ATOM 1597 C CA . HIS A 1 193 ? -1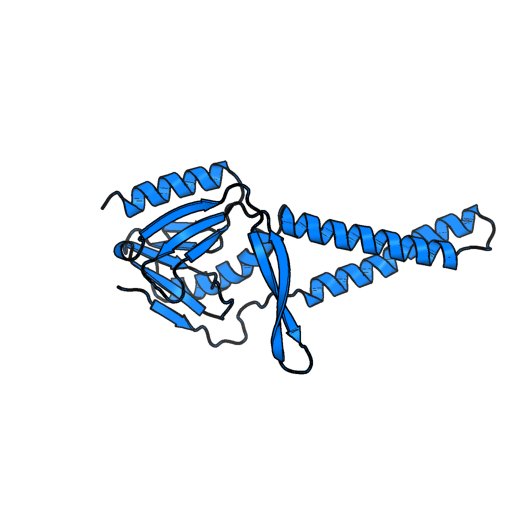2.694 10.595 -5.565 1.00 75.31 193 HIS A CA 1
ATOM 1598 C C . HIS A 1 193 ? -12.624 9.414 -4.570 1.00 75.31 193 HIS A C 1
ATOM 1600 O O . HIS A 1 193 ? -13.453 9.293 -3.675 1.00 75.31 193 HIS A O 1
ATOM 1606 N N . GLU A 1 194 ? -11.610 8.546 -4.674 1.00 75.81 194 GLU A N 1
ATOM 1607 C CA . GLU A 1 194 ? -11.415 7.458 -3.708 1.00 75.81 194 GLU A CA 1
ATOM 1608 C C . GLU A 1 194 ? -10.954 8.012 -2.358 1.00 75.81 194 GLU A C 1
ATOM 1610 O O . GLU A 1 194 ? -11.387 7.544 -1.307 1.00 75.81 194 GLU A O 1
ATOM 1615 N N . ALA A 1 195 ? -10.123 9.053 -2.387 1.00 76.94 195 ALA A N 1
ATOM 1616 C CA . ALA A 1 195 ? -9.689 9.775 -1.203 1.00 76.94 195 ALA A CA 1
ATOM 1617 C C . ALA A 1 195 ? -10.880 10.416 -0.462 1.00 76.94 195 ALA A C 1
ATOM 1619 O O . ALA A 1 195 ? -10.985 10.293 0.758 1.00 76.94 195 ALA A O 1
ATOM 1620 N N . GLU A 1 196 ? -11.811 11.036 -1.192 1.00 82.12 196 GLU A N 1
ATOM 1621 C CA . GLU A 1 196 ? -13.055 11.589 -0.641 1.00 82.12 196 GLU A CA 1
ATOM 1622 C C . GLU A 1 196 ? -13.942 10.507 -0.013 1.00 82.12 196 GLU A C 1
ATOM 1624 O O . GLU A 1 196 ? -14.423 10.683 1.107 1.00 82.12 196 GLU A O 1
ATOM 1629 N N . MET A 1 197 ? -14.110 9.360 -0.685 1.00 86.19 197 MET A N 1
ATOM 1630 C CA . MET A 1 197 ? -14.853 8.222 -0.130 1.00 86.19 197 MET A CA 1
ATOM 1631 C C . MET A 1 197 ? -14.217 7.701 1.164 1.00 86.19 197 MET A C 1
ATOM 1633 O O . MET A 1 197 ? -14.927 7.425 2.131 1.00 86.19 197 MET A O 1
ATOM 1637 N N . TRP A 1 198 ? -12.885 7.596 1.214 1.00 87.69 198 TRP A N 1
ATOM 1638 C CA . TRP A 1 198 ? -12.162 7.200 2.425 1.00 87.69 198 TRP A CA 1
ATOM 1639 C C . TRP A 1 198 ? -12.298 8.215 3.557 1.00 87.69 198 TRP A C 1
ATOM 1641 O O . TRP A 1 198 ? -12.483 7.819 4.703 1.00 87.69 198 TRP A O 1
ATOM 1651 N N . SER A 1 199 ? -12.256 9.507 3.241 1.00 85.56 199 SER A N 1
ATOM 1652 C CA . SER A 1 199 ? -12.524 10.601 4.179 1.00 85.56 199 SER A CA 1
ATOM 1653 C C . SER A 1 199 ? -13.925 10.489 4.793 1.00 85.56 199 SER A C 1
ATOM 1655 O O . SER A 1 199 ? -14.073 10.454 6.017 1.00 85.56 199 SER A O 1
ATOM 1657 N N . ALA A 1 200 ? -14.956 10.340 3.954 1.00 87.12 200 ALA A N 1
ATOM 1658 C CA . ALA A 1 200 ? -16.336 10.193 4.409 1.00 87.12 200 ALA A CA 1
ATOM 1659 C C . ALA A 1 200 ? -16.515 8.935 5.272 1.00 87.12 200 ALA A C 1
ATOM 1661 O O . ALA A 1 200 ? -17.150 8.979 6.326 1.00 87.12 200 ALA A O 1
ATOM 1662 N N . ARG A 1 201 ? -15.893 7.824 4.859 1.00 89.81 201 ARG A N 1
ATOM 1663 C CA . ARG A 1 201 ? -15.916 6.558 5.592 1.00 89.81 201 ARG A CA 1
ATOM 1664 C C . ARG A 1 201 ? -15.249 6.675 6.958 1.00 89.81 201 ARG A C 1
ATOM 1666 O O . ARG A 1 201 ? -15.869 6.312 7.949 1.00 89.81 201 ARG A O 1
ATOM 1673 N N . LEU A 1 202 ? -14.025 7.195 7.036 1.00 90.12 202 LEU A N 1
ATOM 1674 C CA . LEU A 1 202 ? -13.319 7.360 8.311 1.00 90.12 202 LEU A CA 1
ATOM 1675 C C . LEU A 1 202 ? -14.080 8.300 9.251 1.00 90.12 202 LEU A C 1
ATOM 1677 O O . LEU A 1 202 ? -14.179 8.012 10.437 1.00 90.12 202 LEU A O 1
ATOM 1681 N N . ASN A 1 203 ? -14.693 9.368 8.735 1.00 89.19 203 ASN A N 1
ATOM 1682 C CA . ASN A 1 203 ? -15.593 10.201 9.534 1.00 89.19 203 ASN A CA 1
ATOM 1683 C C . ASN A 1 203 ? -16.779 9.415 10.093 1.00 89.19 203 ASN A C 1
ATOM 1685 O O . ASN A 1 203 ? -17.082 9.546 11.274 1.00 89.19 203 ASN A O 1
ATOM 1689 N N . SER A 1 204 ? -17.444 8.607 9.266 1.00 88.12 204 SER A N 1
ATOM 1690 C CA . SER A 1 204 ? -18.589 7.806 9.705 1.00 88.12 204 SER A CA 1
ATOM 1691 C C . SER A 1 204 ? -18.197 6.753 10.741 1.00 88.12 204 SER A C 1
ATOM 1693 O O . SER A 1 204 ? -18.925 6.551 11.706 1.00 88.12 204 SER A O 1
ATOM 1695 N N . LEU A 1 205 ? -17.066 6.075 10.543 1.00 87.69 205 LEU A N 1
ATOM 1696 C CA . LEU A 1 205 ? -16.613 4.984 11.406 1.00 87.69 205 LEU A CA 1
ATOM 1697 C C . LEU A 1 205 ? -16.098 5.483 12.761 1.00 87.69 205 LEU A C 1
ATOM 1699 O O . LEU A 1 205 ? -16.328 4.833 13.777 1.00 87.69 205 LEU A O 1
ATOM 1703 N N . LEU A 1 206 ? -15.406 6.627 12.772 1.00 83.06 206 LEU A N 1
ATOM 1704 C CA . LEU A 1 206 ? -14.730 7.150 13.963 1.00 83.06 206 LEU A CA 1
ATOM 1705 C C . LEU A 1 206 ? -15.589 8.132 14.765 1.00 83.06 206 LEU A C 1
ATOM 1707 O O . LEU A 1 206 ? -15.451 8.183 15.980 1.00 83.06 206 LEU A O 1
ATOM 1711 N N . ASN A 1 207 ? -16.479 8.890 14.112 1.00 75.50 207 ASN A N 1
ATOM 1712 C CA . ASN A 1 207 ? -17.373 9.839 14.792 1.00 75.50 207 ASN A CA 1
ATOM 1713 C C . ASN A 1 207 ? -18.795 9.295 14.993 1.00 75.50 207 ASN A C 1
ATOM 1715 O O . ASN A 1 207 ? -19.600 9.947 15.646 1.00 75.50 207 ASN A O 1
ATOM 1719 N N . GLY A 1 208 ? -19.131 8.144 14.402 1.00 61.03 208 GLY A N 1
ATOM 1720 C CA . GLY A 1 208 ? -20.412 7.459 14.612 1.00 61.03 208 GLY A CA 1
ATOM 1721 C C . GLY A 1 208 ? -20.469 6.622 15.896 1.00 61.03 208 GLY A C 1
ATOM 1722 O O . GLY A 1 208 ? -21.363 5.785 16.012 1.00 61.03 208 GLY A O 1
ATOM 1723 N N . GLN A 1 209 ? -19.496 6.797 16.798 1.00 49.16 209 GLN A N 1
ATOM 1724 C CA . GLN A 1 209 ? -19.436 6.174 18.124 1.00 49.16 209 GLN A CA 1
ATOM 1725 C C . GLN A 1 209 ? -20.199 6.989 19.167 1.00 49.16 209 GLN A C 1
ATOM 1727 O O . GLN A 1 209 ? -20.117 8.237 19.118 1.00 49.16 209 GLN A O 1
#

pLDDT: mean 71.2, std 18.45, range [26.89, 93.81]

Radius of gyration: 22.21 Å; Cα contacts (8 Å, |Δi|>4): 319; chains: 1; bounding box: 53×33×69 Å

Organism: Faucicola osloensis (NCBI:txid34062)

Foldseek 3Di:
DFKDKFADPDPPQDDQPPVVLVVVQLVCLQPVLQVVLVVCCVVVPHDCSVVSSVVSSVVSSVVSVVVVLVCQAAACPQVRQVVLQVVVVVVCVVVVADFPDDFRQWGDRLVQQKIKGSADPVRGRIIMMDHLVQWPAKDFPQDDFQQDFDFDQPPVPRDTDTHGGRGHRFRWMWIAGNDVVRRITITGDRDPVRSVVVNVVNCCSNVVD

Solvent-accessible surface area (backbone atoms only — not comparable to full-atom values): 11555 Å² total; per-residue (Å²): 131,64,73,41,77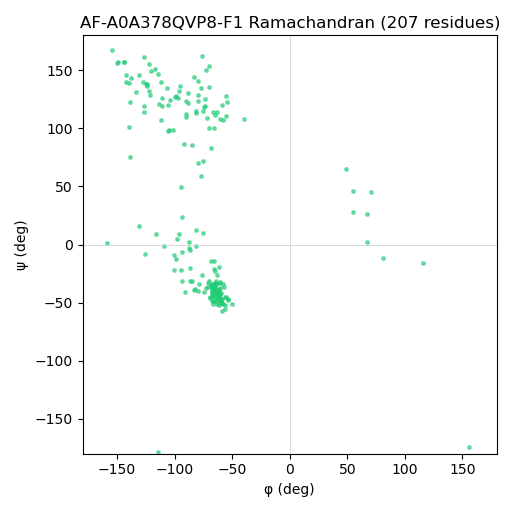,48,78,52,93,56,95,73,69,73,70,86,64,62,65,62,54,51,52,52,49,55,51,48,22,58,56,59,18,50,64,56,19,51,54,48,29,72,74,67,74,70,82,50,39,67,62,47,25,54,50,37,24,49,49,45,39,52,51,50,54,50,50,47,54,50,40,48,22,72,70,36,59,58,74,66,39,39,64,38,18,55,54,43,46,56,60,47,43,74,70,75,51,57,77,76,44,79,44,48,21,38,37,27,19,72,90,79,42,32,39,34,33,38,49,41,88,86,68,52,63,34,36,38,37,30,42,56,89,35,50,75,48,71,46,80,43,72,87,57,68,40,68,39,65,41,65,40,68,39,89,90,74,76,48,74,46,88,37,63,66,47,58,34,58,50,50,27,44,35,41,30,38,75,37,87,94,65,37,61,44,61,24,49,39,93,45,69,70,53,46,50,52,49,51,54,46,51,49,52,68,65,66,68,110